Protein AF-0000000079310774 (afdb_homodimer)

Organism: NCBI:txid74926

Sequence (218 aa):
MSVCDSVSLWVTDKRTAVDIRGKAVTVLSEVQTLTGPLKQYFFETKCNPAGGTMGGCRGVDRRHWLSECKAKQSYVRALTADADKLVGWRWIRIDTACVCTLLSRAGRAMSVCDSVSLWVTDKRTAVDIRGKAVTVLSEVQTLTGPLKQYFFETKCNPAGGTMGGCRGVDRRHWLSECKAKQSYVRALTADADKLVGWRWIRIDTACVCTLLSRAGRA

InterPro domains:
  IPR002072 Nerve growth factor-related [PF00243] (1-108)
  IPR002072 Nerve growth factor-related [PR00268] (38-48)
  IPR002072 Nerve growth factor-related [PR00268] (56-82)
  IPR002072 Nerve growth factor-related [PR00268] (89-101)
  IPR002072 Nerve growth factor-related [SM00140] (2-101)
  IPR019846 Nerve growth factor conserved site [PS00248] (56-69)
  IPR020408 Nerve growth factor-like [PTHR11589] (1-108)
  IPR029034 Cystine-knot cytokine [G3DSA:2.10.90.10] (1-109)
  IPR029034 Cystine-knot cytokine [SSF57501] (2-105)

Solvent-accessible surface area (backbone atoms only — not comparable to full-atom values): 11554 Å² total; per-residue (Å²): 80,67,24,34,47,58,45,71,48,78,41,65,78,58,51,66,39,36,30,84,85,69,41,67,30,36,37,44,58,57,41,81,49,93,92,43,77,39,76,42,59,44,56,33,19,35,53,32,82,86,33,90,35,86,84,13,30,56,64,44,32,61,79,48,35,38,41,37,58,41,64,35,68,42,52,43,80,39,54,26,25,40,90,84,63,51,72,45,79,41,43,27,52,44,40,51,31,36,30,45,32,37,73,42,58,32,76,74,112,82,66,24,34,41,57,47,71,48,78,41,66,77,56,50,66,37,37,31,83,86,68,41,68,30,35,37,42,58,56,42,81,48,94,90,43,75,38,76,43,60,44,57,33,19,34,54,32,84,81,51,70,34,85,86,14,30,56,64,44,30,61,79,48,36,37,41,37,58,42,64,35,68,41,53,43,81,41,55,27,25,40,91,83,62,50,73,44,79,40,41,27,52,43,42,51,30,35,30,44,31,38,72,42,58,32,76,75,112

Structure (mmCIF, N/CA/C/O backbone):
data_AF-0000000079310774-model_v1
#
loop_
_entity.id
_entity.type
_entity.pdbx_description
1 polymer Neurotrophin-4
#
loop_
_atom_site.group_PDB
_atom_site.id
_atom_site.type_symbol
_atom_site.label_atom_id
_atom_site.label_alt_id
_atom_site.label_comp_id
_atom_site.label_asym_id
_atom_site.label_entity_id
_atom_site.label_seq_id
_atom_site.pdbx_PDB_ins_code
_atom_site.Cartn_x
_atom_site.Cartn_y
_atom_site.Cartn_z
_atom_site.occupancy
_atom_site.B_iso_or_equiv
_atom_site.auth_seq_id
_atom_site.auth_comp_id
_atom_site.auth_asym_id
_atom_site.auth_atom_id
_atom_site.pdbx_PDB_model_num
ATOM 1 N N . MET A 1 1 ? 8.547 13.414 12.109 1 79.56 1 MET A N 1
ATOM 2 C CA . MET A 1 1 ? 7.457 12.789 12.852 1 79.56 1 MET A CA 1
ATOM 3 C C . MET A 1 1 ? 6.223 12.633 11.969 1 79.56 1 MET A C 1
ATOM 5 O O . MET A 1 1 ? 5.91 13.508 11.164 1 79.56 1 MET A O 1
ATOM 9 N N . SER A 1 2 ? 5.527 11.492 12.133 1 86 2 SER A N 1
ATOM 10 C CA . SER A 1 2 ? 4.352 11.242 11.305 1 86 2 SER A CA 1
ATOM 11 C C . SER A 1 2 ? 3.172 12.094 11.742 1 86 2 SER A C 1
ATOM 13 O O . SER A 1 2 ? 2.943 12.281 12.938 1 86 2 SER A O 1
ATOM 15 N N . VAL A 1 3 ? 2.457 12.641 10.844 1 91.62 3 VAL A N 1
ATOM 16 C CA . VAL A 1 3 ? 1.282 13.461 11.125 1 91.62 3 VAL A CA 1
ATOM 17 C C . VAL A 1 3 ? 0.129 12.57 11.578 1 91.62 3 VAL A C 1
ATOM 19 O O . VAL A 1 3 ? -0.757 13.016 12.312 1 91.62 3 VAL A O 1
ATOM 22 N N . CYS A 1 4 ? 0.178 11.398 11.062 1 92.94 4 CYS A N 1
ATOM 23 C CA . CYS A 1 4 ? -0.761 10.359 11.477 1 92.94 4 CYS A CA 1
ATOM 24 C C . CYS A 1 4 ? -0.023 9.117 11.945 1 92.94 4 CYS A C 1
ATOM 26 O O . CYS A 1 4 ? 0.794 8.555 11.211 1 92.94 4 CYS A O 1
ATOM 28 N N . ASP A 1 5 ? -0.326 8.625 13.172 1 91.44 5 ASP A N 1
ATOM 29 C CA . ASP A 1 5 ? 0.278 7.387 13.641 1 91.44 5 ASP A CA 1
ATOM 30 C C . ASP A 1 5 ? -0.345 6.176 12.953 1 91.44 5 ASP A C 1
ATOM 32 O O . ASP A 1 5 ? -1.559 6.133 12.742 1 91.44 5 ASP A O 1
ATOM 36 N N . SER A 1 6 ? 0.508 5.336 12.602 1 93.38 6 SER A N 1
ATOM 37 C CA . SER A 1 6 ? 0.039 4.145 11.906 1 93.38 6 SER A CA 1
ATOM 38 C C . SER A 1 6 ? 0.629 2.877 12.516 1 93.38 6 SER A C 1
ATOM 40 O O . SER A 1 6 ? 1.6 2.943 13.273 1 93.38 6 SER A O 1
ATOM 42 N N . VAL A 1 7 ? -0.055 1.771 12.305 1 95 7 VAL A N 1
ATOM 43 C CA . VAL A 1 7 ? 0.423 0.444 12.688 1 95 7 VAL A CA 1
ATOM 44 C C . VAL A 1 7 ? 0.433 -0.469 11.461 1 95 7 VAL A C 1
ATOM 46 O O . VAL A 1 7 ? -0.482 -0.422 10.633 1 95 7 VAL A O 1
ATOM 49 N N . SER A 1 8 ? 1.505 -1.139 11.297 1 96.31 8 SER A N 1
ATOM 50 C CA . SER A 1 8 ? 1.647 -2.096 10.203 1 96.31 8 SER A CA 1
ATOM 51 C C . SER A 1 8 ? 1.717 -3.525 10.727 1 96.31 8 SER A C 1
ATOM 53 O O . SER A 1 8 ? 2.309 -3.779 11.781 1 96.31 8 SER A O 1
ATOM 55 N N . LEU A 1 9 ? 1.135 -4.426 10.008 1 96.81 9 LEU A N 1
ATOM 56 C CA . LEU A 1 9 ? 1.132 -5.828 10.414 1 96.81 9 LEU A CA 1
ATOM 57 C C . LEU A 1 9 ? 0.997 -6.746 9.203 1 96.81 9 LEU A C 1
ATOM 59 O O . LEU A 1 9 ? 0.493 -6.328 8.156 1 96.81 9 LEU A O 1
ATOM 63 N N . TRP A 1 10 ? 1.487 -7.996 9.398 1 97.69 10 TRP A N 1
ATOM 64 C CA . TRP A 1 10 ? 1.226 -9.062 8.438 1 97.69 10 TRP A CA 1
ATOM 65 C C . TRP A 1 10 ? -0.142 -9.695 8.68 1 97.69 10 TRP A C 1
ATOM 67 O O . TRP A 1 10 ? -0.435 -10.148 9.789 1 97.69 10 TRP A O 1
ATOM 77 N N . VAL A 1 11 ? -0.947 -9.633 7.652 1 97.44 11 VAL A N 1
ATOM 78 C CA . VAL A 1 11 ? -2.264 -10.25 7.746 1 97.44 11 VAL A CA 1
ATOM 79 C C . VAL A 1 11 ? -2.244 -11.609 7.047 1 97.44 11 VAL A C 1
ATOM 81 O O . VAL A 1 11 ? -2.238 -11.68 5.812 1 97.44 11 VAL A O 1
ATOM 84 N N . THR A 1 12 ? -2.311 -12.688 7.793 1 95.06 12 THR A N 1
ATOM 85 C CA . THR A 1 12 ? -2.119 -14.031 7.258 1 95.06 12 THR A CA 1
ATOM 86 C C . THR A 1 12 ? -3.459 -14.742 7.09 1 95.06 12 THR A C 1
ATOM 88 O O . THR A 1 12 ? -3.531 -15.797 6.457 1 95.06 12 THR A O 1
ATOM 91 N N . ASP A 1 13 ? -4.48 -14.203 7.625 1 94.88 13 ASP A N 1
ATOM 92 C CA . ASP A 1 13 ? -5.773 -14.875 7.625 1 94.88 13 ASP A CA 1
ATOM 93 C C . ASP A 1 13 ? -6.852 -14.008 6.988 1 94.88 13 ASP A C 1
ATOM 95 O O . ASP A 1 13 ? -7.996 -13.992 7.441 1 94.88 13 ASP A O 1
ATOM 99 N N . LYS A 1 14 ? -6.43 -13.227 6.027 1 95.88 14 LYS A N 1
ATOM 100 C CA . LYS A 1 14 ? -7.434 -12.438 5.324 1 95.88 14 LYS A CA 1
ATOM 101 C C . LYS A 1 14 ? -8.375 -13.328 4.516 1 95.88 14 LYS A C 1
ATOM 103 O O . LYS A 1 14 ? -7.941 -14.016 3.588 1 95.88 14 LYS A O 1
ATOM 108 N N . ARG A 1 15 ? -9.656 -13.281 4.758 1 96.56 15 ARG A N 1
ATOM 109 C CA . ARG A 1 15 ? -10.602 -14.219 4.152 1 96.56 15 ARG A CA 1
ATOM 110 C C . ARG A 1 15 ? -11.516 -13.5 3.164 1 96.56 15 ARG A C 1
ATOM 112 O O . ARG A 1 15 ? -12.102 -14.133 2.285 1 96.56 15 ARG A O 1
ATOM 119 N N . THR A 1 16 ? -11.656 -12.25 3.461 1 97.56 16 THR A N 1
ATOM 120 C CA . THR A 1 16 ? -12.523 -11.477 2.584 1 97.56 16 THR A CA 1
ATOM 121 C C . THR A 1 16 ? -11.852 -10.164 2.176 1 97.56 16 THR A C 1
ATOM 123 O O . THR A 1 16 ? -11.008 -9.641 2.908 1 97.56 16 THR A O 1
ATOM 126 N N . ALA A 1 17 ? -12.203 -9.703 0.976 1 98.19 17 ALA A N 1
ATOM 127 C CA . ALA A 1 17 ? -11.719 -8.422 0.453 1 98.19 17 ALA A CA 1
ATOM 128 C C . ALA A 1 17 ? -12.664 -7.879 -0.615 1 98.19 17 ALA A C 1
ATOM 130 O O . ALA A 1 17 ? -13.617 -8.555 -1.017 1 98.19 17 ALA A O 1
ATOM 131 N N . VAL A 1 18 ? -12.477 -6.668 -0.887 1 98.19 18 VAL A N 1
ATOM 132 C CA . VAL A 1 18 ? -13.195 -6.031 -1.984 1 98.19 18 VAL A CA 1
ATOM 133 C C . VAL A 1 18 ? -12.281 -5.91 -3.201 1 98.19 18 VAL A C 1
ATOM 135 O O . VAL A 1 18 ? -11.148 -5.449 -3.088 1 98.19 18 VAL A O 1
ATOM 138 N N . ASP A 1 19 ? -12.789 -6.371 -4.312 1 97.81 19 ASP A N 1
ATOM 139 C CA . ASP A 1 19 ? -11.945 -6.309 -5.504 1 97.81 19 ASP A CA 1
ATOM 140 C C . ASP A 1 19 ? -12.055 -4.941 -6.176 1 97.81 19 ASP A C 1
ATOM 142 O O . ASP A 1 19 ? -12.742 -4.047 -5.676 1 97.81 19 ASP A O 1
ATOM 146 N N . ILE A 1 20 ? -11.312 -4.75 -7.266 1 96.88 20 ILE A N 1
ATOM 147 C CA . ILE A 1 20 ? -11.164 -3.451 -7.914 1 96.88 20 ILE A CA 1
ATOM 148 C C . ILE A 1 20 ? -12.5 -3.014 -8.508 1 96.88 20 ILE A C 1
ATOM 150 O O . ILE A 1 20 ? -12.703 -1.835 -8.812 1 96.88 20 ILE A O 1
ATOM 154 N N . ARG A 1 21 ? -13.445 -3.959 -8.672 1 96 21 ARG A N 1
ATOM 155 C CA . ARG A 1 21 ? -14.766 -3.654 -9.211 1 96 21 ARG A CA 1
ATOM 156 C C . ARG A 1 21 ? -15.758 -3.357 -8.094 1 96 21 ARG A C 1
ATOM 158 O O . ARG A 1 21 ? -16.953 -3.188 -8.352 1 96 21 ARG A O 1
ATOM 165 N N . GLY A 1 22 ? -15.242 -3.439 -6.891 1 96.44 22 GLY A N 1
ATOM 166 C CA . GLY A 1 22 ? -16.094 -3.137 -5.758 1 96.44 22 GLY A CA 1
ATOM 167 C C . GLY A 1 22 ? -16.875 -4.34 -5.254 1 96.44 22 GLY A C 1
ATOM 168 O O . GLY A 1 22 ? -17.828 -4.195 -4.496 1 96.44 22 GLY A O 1
ATOM 169 N N . LYS A 1 23 ? -16.469 -5.496 -5.652 1 97.5 23 LYS A N 1
ATOM 170 C CA . LYS A 1 23 ? -17.172 -6.715 -5.25 1 97.5 23 LYS A CA 1
ATOM 171 C C . LYS A 1 23 ? -16.422 -7.43 -4.125 1 97.5 23 LYS A C 1
ATOM 173 O O . LYS A 1 23 ? -15.195 -7.531 -4.156 1 97.5 23 LYS A O 1
ATOM 178 N N . ALA A 1 24 ? -17.281 -7.914 -3.295 1 97.94 24 ALA A N 1
ATOM 179 C CA . ALA A 1 24 ? -16.688 -8.727 -2.238 1 97.94 24 ALA A CA 1
ATOM 180 C C . ALA A 1 24 ? -16.203 -10.062 -2.783 1 97.94 24 ALA A C 1
ATOM 182 O O . ALA A 1 24 ? -16.906 -10.727 -3.549 1 97.94 24 ALA A O 1
ATOM 183 N N . VAL A 1 25 ? -15.039 -10.5 -2.379 1 98.5 25 VAL A N 1
ATOM 184 C CA . VAL A 1 25 ? -14.469 -11.773 -2.807 1 98.5 25 VAL A CA 1
ATOM 185 C C . VAL A 1 25 ? -13.859 -12.5 -1.604 1 98.5 25 VAL A C 1
ATOM 187 O O . VAL A 1 25 ? -13.562 -11.875 -0.583 1 98.5 25 VAL A O 1
ATOM 190 N N . THR A 1 26 ? -13.781 -13.797 -1.752 1 98.44 26 THR A N 1
ATOM 191 C CA . THR A 1 26 ? -13.102 -14.617 -0.761 1 98.44 26 THR A CA 1
ATOM 192 C C . THR A 1 26 ? -11.641 -14.828 -1.147 1 98.44 26 THR A C 1
ATOM 194 O O . THR A 1 26 ? -11.344 -15.273 -2.258 1 98.44 26 THR A O 1
ATOM 197 N N . VAL A 1 27 ? -10.703 -14.461 -0.196 1 98.12 27 VAL A N 1
ATOM 198 C CA . VAL A 1 27 ? -9.281 -14.633 -0.447 1 98.12 27 VAL A CA 1
ATOM 199 C C . VAL A 1 27 ? -8.859 -16.062 -0.089 1 98.12 27 VAL A C 1
ATOM 201 O O . VAL A 1 27 ? -9.07 -16.5 1.039 1 98.12 27 VAL A O 1
ATOM 204 N N . LEU A 1 28 ? -8.305 -16.719 -1.067 1 96.62 28 LEU A N 1
ATOM 205 C CA . LEU A 1 28 ? -7.816 -18.062 -0.78 1 96.62 28 LEU A CA 1
ATOM 206 C C . LEU A 1 28 ? -6.57 -18 0.099 1 96.62 28 LEU A C 1
ATOM 208 O O . LEU A 1 28 ? -5.73 -17.125 -0.058 1 96.62 28 LEU A O 1
ATOM 212 N N . SER A 1 29 ? -6.465 -18.969 1 1 95.38 29 SER A N 1
ATOM 213 C CA . SER A 1 29 ? -5.367 -18.984 1.959 1 95.38 29 SER A CA 1
ATOM 214 C C . SER A 1 29 ? -4.043 -19.312 1.278 1 95.38 29 SER A C 1
ATOM 216 O O . SER A 1 29 ? -2.979 -18.906 1.741 1 95.38 29 SER A O 1
ATOM 218 N N . GLU A 1 30 ? -4.176 -20.125 0.192 1 94.12 30 GLU A N 1
ATOM 219 C CA . GLU A 1 30 ? -2.961 -20.562 -0.493 1 94.12 30 GLU A CA 1
ATOM 220 C C . GLU A 1 30 ? -3.139 -20.531 -2.008 1 94.12 30 GLU A C 1
ATOM 222 O O . GLU A 1 30 ? -4.266 -20.594 -2.508 1 94.12 30 GLU A O 1
ATOM 227 N N . VAL A 1 31 ? -2.01 -20.375 -2.623 1 89.38 31 VAL A N 1
ATOM 228 C CA . VAL A 1 31 ? -1.907 -20.484 -4.074 1 89.38 31 VAL A CA 1
ATOM 229 C C . VAL A 1 31 ? -1.078 -21.719 -4.441 1 89.38 31 VAL A C 1
ATOM 231 O O . VAL A 1 31 ? 0.009 -21.922 -3.896 1 89.38 31 VAL A O 1
ATOM 234 N N . GLN A 1 32 ? -1.733 -22.516 -5.277 1 87.12 32 GLN A N 1
ATOM 235 C CA . GLN A 1 32 ? -0.939 -23.641 -5.762 1 87.12 32 GLN A CA 1
ATOM 236 C C . GLN A 1 32 ? 0.064 -23.188 -6.82 1 87.12 32 GLN A C 1
ATOM 238 O O . GLN A 1 32 ? -0.323 -22.688 -7.879 1 87.12 32 GLN A O 1
ATOM 243 N N . THR A 1 33 ? 1.296 -23.281 -6.57 1 83.5 33 THR A N 1
ATOM 244 C CA . THR A 1 33 ? 2.338 -22.922 -7.523 1 83.5 33 THR A CA 1
ATOM 245 C C . THR A 1 33 ? 3.01 -24.172 -8.094 1 83.5 33 THR A C 1
ATOM 247 O O . THR A 1 33 ? 2.662 -25.297 -7.73 1 83.5 33 THR A O 1
ATOM 250 N N . LEU A 1 34 ? 3.898 -23.969 -9.023 1 77.44 34 LEU A N 1
ATOM 251 C CA . LEU A 1 34 ? 4.641 -25.078 -9.625 1 77.44 34 LEU A CA 1
ATOM 252 C C . LEU A 1 34 ? 5.512 -25.766 -8.578 1 77.44 34 LEU A C 1
ATOM 254 O O . LEU A 1 34 ? 5.75 -26.969 -8.672 1 77.44 34 LEU A O 1
ATOM 258 N N . THR A 1 35 ? 5.914 -25.016 -7.562 1 80.31 35 THR A N 1
ATOM 259 C CA . THR A 1 35 ? 6.844 -25.547 -6.578 1 80.31 35 THR A CA 1
ATOM 260 C C . THR A 1 35 ? 6.113 -25.906 -5.285 1 80.31 35 THR A C 1
ATOM 262 O O . THR A 1 35 ? 6.75 -26.203 -4.27 1 80.31 35 THR A O 1
ATOM 265 N N . GLY A 1 36 ? 4.785 -25.875 -5.25 1 84.44 36 GLY A N 1
ATOM 266 C CA . GLY A 1 36 ? 4.008 -26.172 -4.059 1 84.44 36 GLY A CA 1
ATOM 267 C C . GLY A 1 36 ? 3.111 -25.031 -3.625 1 84.44 36 GLY A C 1
ATOM 268 O O . GLY A 1 36 ? 3.053 -24 -4.289 1 84.44 36 GLY A O 1
ATOM 269 N N . PRO A 1 37 ? 2.482 -25.297 -2.551 1 89.56 37 PRO A N 1
ATOM 270 C CA . PRO A 1 37 ? 1.554 -24.266 -2.078 1 89.56 37 PRO A CA 1
ATOM 271 C C . PRO A 1 37 ? 2.27 -23.047 -1.507 1 89.56 37 PRO A C 1
ATOM 273 O O . PRO A 1 37 ? 3.314 -23.172 -0.866 1 89.56 37 PRO A O 1
ATOM 276 N N . LEU A 1 38 ? 1.753 -21.875 -1.867 1 90.31 38 LEU A N 1
ATOM 277 C CA . LEU A 1 38 ? 2.223 -20.594 -1.353 1 90.31 38 LEU A CA 1
ATOM 278 C C . LEU A 1 38 ? 1.13 -19.906 -0.546 1 90.31 38 LEU A C 1
ATOM 280 O O . LEU A 1 38 ? 0.032 -19.656 -1.055 1 90.31 38 LEU A O 1
ATOM 284 N N . LYS A 1 39 ? 1.448 -19.625 0.72 1 93.88 39 LYS A N 1
ATOM 285 C CA . LYS A 1 39 ? 0.466 -18.922 1.544 1 93.88 39 LYS A CA 1
ATOM 286 C C . LYS A 1 39 ? 0.244 -17.5 1.045 1 93.88 39 LYS A C 1
ATOM 288 O O . LYS A 1 39 ? 1.197 -16.812 0.683 1 93.88 39 LYS A O 1
ATOM 293 N N . GLN A 1 40 ? -1.012 -17.188 1.084 1 96 40 GLN A N 1
ATOM 294 C CA . GLN A 1 40 ? -1.337 -15.812 0.732 1 96 40 GLN A CA 1
ATOM 295 C C . GLN A 1 40 ? -1.505 -14.953 1.98 1 96 40 GLN A C 1
ATOM 297 O O . GLN A 1 40 ? -2.4 -15.195 2.793 1 96 40 GLN A O 1
ATOM 302 N N . TYR A 1 41 ? -0.643 -14.055 2.248 1 95.94 41 TYR A N 1
ATOM 303 C CA . TYR A 1 41 ? -0.791 -13.055 3.299 1 95.94 41 TYR A CA 1
ATOM 304 C C . TYR A 1 41 ? -0.323 -11.688 2.82 1 95.94 41 TYR A C 1
ATOM 306 O O . TYR A 1 41 ? 0.237 -11.562 1.728 1 95.94 41 TYR A O 1
ATOM 314 N N . PHE A 1 42 ? -0.645 -10.703 3.475 1 98.19 42 PHE A N 1
ATOM 315 C CA . PHE A 1 42 ? -0.483 -9.336 2.998 1 98.19 42 PHE A CA 1
ATOM 316 C C . PHE A 1 42 ? 0.104 -8.453 4.09 1 98.19 42 PHE A C 1
ATOM 318 O O . PHE A 1 42 ? -0.063 -8.727 5.281 1 98.19 42 PHE A O 1
ATOM 325 N N . PHE A 1 43 ? 0.821 -7.504 3.695 1 98.31 43 PHE A N 1
ATOM 326 C CA . PHE A 1 43 ? 1.313 -6.469 4.594 1 98.31 43 PHE A CA 1
ATOM 327 C C . PHE A 1 43 ? 0.368 -5.273 4.609 1 98.31 43 PHE A C 1
ATOM 329 O O . PHE A 1 43 ? 0.221 -4.578 3.604 1 98.31 43 PHE A O 1
ATOM 336 N N . GLU A 1 44 ? -0.191 -5 5.766 1 98.06 44 GLU A N 1
ATOM 337 C CA . GLU A 1 44 ? -1.17 -3.918 5.832 1 98.06 44 GLU A CA 1
ATOM 338 C C . GLU A 1 44 ? -0.753 -2.857 6.844 1 98.06 44 GLU A C 1
ATOM 340 O O . GLU A 1 44 ? -0.082 -3.164 7.832 1 98.06 44 GLU A O 1
ATOM 345 N N . THR A 1 45 ? -1.094 -1.673 6.508 1 96.88 45 THR A N 1
ATOM 346 C CA . THR A 1 45 ? -0.879 -0.531 7.391 1 96.88 45 THR A CA 1
ATOM 347 C C . THR A 1 45 ? -2.188 0.215 7.641 1 96.88 45 THR A C 1
ATOM 349 O O . THR A 1 45 ? -2.889 0.579 6.691 1 96.88 45 THR A O 1
ATOM 352 N N . LYS A 1 46 ? -2.553 0.399 8.859 1 94.75 46 LYS A N 1
ATOM 353 C CA . LYS A 1 46 ? -3.752 1.13 9.258 1 94.75 46 LYS A CA 1
ATOM 354 C C . LYS A 1 46 ? -3.408 2.273 10.203 1 94.75 46 LYS A C 1
ATOM 356 O O . LYS A 1 46 ? -2.275 2.373 10.68 1 94.75 46 LYS A O 1
ATOM 361 N N . CYS A 1 47 ? -4.383 3.109 10.391 1 94.25 47 CYS A N 1
ATOM 362 C CA . CYS A 1 47 ? -4.18 4.164 11.383 1 94.25 47 CYS A CA 1
ATOM 363 C C . CYS A 1 47 ? -4.191 3.598 12.797 1 94.25 47 CYS A C 1
ATOM 365 O O . CYS A 1 47 ? -4.98 2.703 13.102 1 94.25 47 CYS A O 1
ATOM 367 N N . ASN A 1 48 ? -3.275 4.078 13.586 1 91.69 48 ASN A N 1
ATOM 368 C CA . ASN A 1 48 ? -3.238 3.693 14.992 1 91.69 48 ASN A CA 1
ATOM 369 C C . ASN A 1 48 ? -4.336 4.387 15.797 1 91.69 48 ASN A C 1
ATOM 371 O O . ASN A 1 48 ? -4.254 5.594 16.047 1 91.69 48 ASN A O 1
ATOM 375 N N . PRO A 1 49 ? -5.32 3.637 16.203 1 77.56 49 PRO A N 1
ATOM 376 C CA . PRO A 1 49 ? -6.391 4.281 16.953 1 77.56 49 PRO A CA 1
ATOM 377 C C . PRO A 1 49 ? -5.898 4.914 18.25 1 77.56 49 PRO A C 1
ATOM 379 O O . PRO A 1 49 ? -6.5 5.871 18.75 1 77.56 49 PRO A O 1
ATOM 382 N N . ALA A 1 50 ? -4.93 4.262 18.812 1 73.69 50 ALA A N 1
ATOM 383 C CA . ALA A 1 50 ? -4.383 4.754 20.078 1 73.69 50 ALA A CA 1
ATOM 384 C C . ALA A 1 50 ? -3.48 5.961 19.844 1 73.69 50 ALA A C 1
ATOM 386 O O . ALA A 1 50 ? -3.041 6.605 20.797 1 73.69 50 ALA A O 1
ATOM 387 N N . GLY A 1 51 ? -3.312 6.191 18.609 1 63.88 51 GLY A N 1
ATOM 388 C CA . GLY A 1 51 ? -2.395 7.277 18.297 1 63.88 51 GLY A CA 1
ATOM 389 C C . GLY A 1 51 ? -3.043 8.648 18.391 1 63.88 51 GLY A C 1
ATOM 390 O O . GLY A 1 51 ? -4.266 8.766 18.297 1 63.88 51 GLY A O 1
ATOM 391 N N . GLY A 1 52 ? -2.605 9.422 19.344 1 60.16 52 GLY A N 1
ATOM 392 C CA . GLY A 1 52 ? -2.889 10.805 19.688 1 60.16 52 GLY A CA 1
ATOM 393 C C . GLY A 1 52 ? -3.521 11.586 18.562 1 60.16 52 GLY A C 1
ATOM 394 O O . GLY A 1 52 ? -3.373 12.805 18.469 1 60.16 52 GLY A O 1
ATOM 395 N N . THR A 1 53 ? -4.133 10.938 17.531 1 64.19 53 THR A N 1
ATOM 396 C CA . THR A 1 53 ? -4.629 11.688 16.375 1 64.19 53 THR A CA 1
ATOM 397 C C . THR A 1 53 ? -6.152 11.773 16.406 1 64.19 53 THR A C 1
ATOM 399 O O . THR A 1 53 ? -6.789 11.992 15.375 1 64.19 53 THR A O 1
ATOM 402 N N . MET A 1 54 ? -6.793 11.508 17.562 1 65.31 54 MET A N 1
ATOM 403 C CA . MET A 1 54 ? -8.242 11.633 17.688 1 65.31 54 MET A CA 1
ATOM 404 C C . MET A 1 54 ? -8.688 13.07 17.453 1 65.31 54 MET A C 1
ATOM 406 O O . MET A 1 54 ? -9.797 13.305 16.969 1 65.31 54 MET A O 1
ATOM 410 N N . GLY A 1 55 ? -7.805 14.031 17.453 1 74.56 55 GLY A N 1
ATOM 411 C CA . GLY A 1 55 ? -8.195 15.414 17.234 1 74.56 55 GLY A CA 1
ATOM 412 C C . GLY A 1 55 ? -7.762 15.961 15.891 1 74.56 55 GLY A C 1
ATOM 413 O O . GLY A 1 55 ? -7.855 17.156 15.641 1 74.56 55 GLY A O 1
ATOM 414 N N . GLY A 1 56 ? -7.426 15.133 15.047 1 87.19 56 GLY A N 1
ATOM 415 C CA . GLY A 1 56 ? -6.949 15.555 13.742 1 87.19 56 GLY A CA 1
ATOM 416 C C . GLY A 1 56 ? -5.492 15.219 13.5 1 87.19 56 GLY A C 1
ATOM 417 O O . GLY A 1 56 ? -4.875 14.5 14.289 1 87.19 56 GLY A O 1
ATOM 418 N N . CYS A 1 57 ? -5.008 15.664 12.398 1 92.12 57 CYS A N 1
ATOM 419 C CA . CYS A 1 57 ? -3.621 15.398 12.031 1 92.12 57 CYS A CA 1
ATOM 420 C C . CYS A 1 57 ? -2.664 16.234 12.875 1 92.12 57 CYS A C 1
ATOM 422 O O . CYS A 1 57 ? -2.895 17.422 13.078 1 92.12 57 CYS A O 1
ATOM 424 N N . ARG A 1 58 ? -1.656 15.648 13.328 1 90.81 58 ARG A N 1
ATOM 425 C CA . ARG A 1 58 ? -0.637 16.375 14.078 1 90.81 58 ARG A CA 1
ATOM 426 C C . ARG A 1 58 ? -0.014 17.469 13.234 1 90.81 58 ARG A C 1
ATOM 428 O O . ARG A 1 58 ? 0.346 17.25 12.07 1 90.81 58 ARG A O 1
ATOM 435 N N 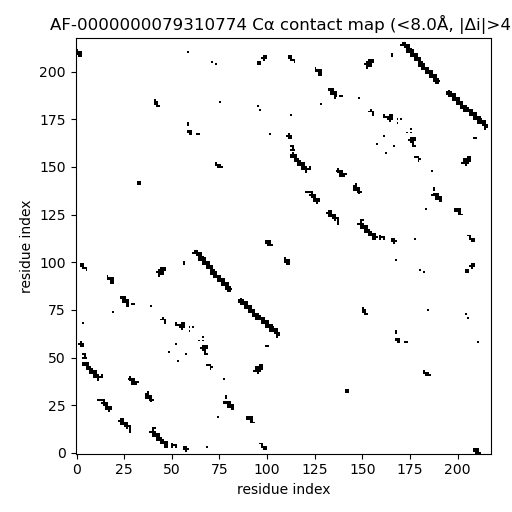. GLY A 1 59 ? 0.06 18.703 13.828 1 89.88 59 GLY A N 1
ATOM 436 C CA . GLY A 1 59 ? 0.761 19.781 13.156 1 89.88 59 GLY A CA 1
ATOM 437 C C . GLY A 1 59 ? -0.144 20.625 12.281 1 89.88 59 GLY A C 1
ATOM 438 O O . GLY A 1 59 ? 0.259 21.688 11.812 1 89.88 59 GLY A O 1
ATOM 439 N N . VAL A 1 60 ? -1.265 20.156 11.969 1 90.75 60 VAL A N 1
ATOM 440 C CA . VAL A 1 60 ? -2.209 20.906 11.164 1 90.75 60 VAL A CA 1
ATOM 441 C C . VAL A 1 60 ? -2.693 22.125 11.945 1 90.75 60 VAL A C 1
ATOM 443 O O . VAL A 1 60 ? -2.924 22.047 13.148 1 90.75 60 VAL A O 1
ATOM 446 N N . ASP A 1 61 ? -2.871 23.203 11.273 1 89.62 61 ASP A N 1
ATOM 447 C CA . ASP A 1 61 ? -3.375 24.438 11.883 1 89.62 61 ASP A CA 1
ATOM 448 C C . ASP A 1 61 ? -4.867 24.312 12.188 1 89.62 61 ASP A C 1
ATOM 450 O O . ASP A 1 61 ? -5.703 24.562 11.312 1 89.62 61 ASP A O 1
ATOM 454 N N . ARG A 1 62 ? -5.152 24.141 13.383 1 86.19 62 ARG A N 1
ATOM 455 C CA . ARG A 1 62 ? -6.523 23.844 13.781 1 86.19 62 ARG A CA 1
ATOM 456 C C . ARG A 1 62 ? -7.379 25.109 13.742 1 86.19 62 ARG A C 1
ATOM 458 O O . ARG A 1 62 ? -8.609 25.031 13.789 1 86.19 62 ARG A O 1
ATOM 465 N N . ARG A 1 63 ? -6.84 26.297 13.703 1 87.44 63 ARG A N 1
ATOM 466 C CA . ARG A 1 63 ? -7.582 27.547 13.57 1 87.44 63 ARG A CA 1
ATOM 467 C C . ARG A 1 63 ? -8.234 27.656 12.195 1 87.44 63 ARG A C 1
ATOM 469 O O . ARG A 1 63 ? -9.266 28.312 12.039 1 87.44 63 ARG A O 1
ATOM 476 N N . HIS A 1 64 ? -7.602 26.875 11.32 1 89.06 64 HIS A N 1
ATOM 477 C CA . HIS A 1 64 ? -8.023 27.078 9.938 1 89.06 64 HIS A CA 1
ATOM 478 C C . HIS A 1 64 ? -8.594 25.797 9.336 1 89.06 64 HIS A C 1
ATOM 480 O O . HIS A 1 64 ? -9.414 25.859 8.406 1 89.06 64 HIS A O 1
ATOM 486 N N . TRP A 1 65 ? -8.148 24.656 9.914 1 89.69 65 TRP A N 1
ATOM 487 C CA . TRP A 1 65 ? -8.531 23.422 9.227 1 89.69 65 TRP A CA 1
ATOM 488 C C . TRP A 1 65 ? -9.07 22.391 10.219 1 89.69 65 TRP A C 1
ATOM 490 O O . TRP A 1 65 ? -8.516 22.219 11.305 1 89.69 65 TRP A O 1
ATOM 500 N N . LEU A 1 66 ? -10.141 21.719 9.766 1 90.5 66 LEU A N 1
ATOM 501 C CA . LEU A 1 66 ? -10.492 20.422 10.328 1 90.5 66 LEU A CA 1
ATOM 502 C C . LEU A 1 66 ? -9.828 19.281 9.555 1 90.5 66 LEU A C 1
ATOM 504 O O . LEU A 1 66 ? -9.891 19.25 8.32 1 90.5 66 LEU A O 1
ATOM 508 N N . SER A 1 67 ? -9.07 18.484 10.312 1 92.19 67 SER A N 1
ATOM 509 C CA . SER A 1 67 ? -8.344 17.406 9.656 1 92.19 67 SER A CA 1
ATOM 510 C C . SER A 1 67 ? -8.672 16.062 10.281 1 92.19 67 SER A C 1
ATOM 512 O O . SER A 1 67 ? -9.25 16 11.367 1 92.19 67 SER A O 1
ATOM 514 N N . GLU A 1 68 ? -8.375 15.039 9.539 1 91.31 68 GLU A N 1
ATOM 515 C CA . GLU A 1 68 ? -8.562 13.68 10.047 1 91.31 68 GLU A CA 1
ATOM 516 C C . GLU A 1 68 ? -7.52 12.727 9.461 1 91.31 68 GLU A C 1
ATOM 518 O O . GLU A 1 68 ? -7.059 12.914 8.336 1 91.31 68 GLU A O 1
ATOM 523 N N . CYS A 1 69 ? -7.109 11.734 10.227 1 93.31 69 CYS A N 1
ATOM 524 C CA . CYS A 1 69 ? -6.293 10.625 9.75 1 93.31 69 CYS A CA 1
ATOM 525 C C . CYS A 1 69 ? -7.168 9.492 9.227 1 93.31 69 CYS A C 1
ATOM 527 O O . CYS A 1 69 ? -8.062 9.016 9.93 1 93.31 69 CYS A O 1
ATOM 529 N N . LYS A 1 70 ? -6.828 9.062 7.992 1 91.25 70 LYS A N 1
ATOM 530 C CA . LYS A 1 70 ? -7.641 8.031 7.348 1 91.25 70 LYS A CA 1
ATOM 531 C C . LYS A 1 70 ? -6.766 6.977 6.684 1 91.25 70 LYS A C 1
ATOM 533 O O . LYS A 1 70 ? -5.727 7.301 6.102 1 91.25 70 LYS A O 1
ATOM 538 N N . ALA A 1 71 ? -7.258 5.746 6.797 1 93.06 71 ALA A N 1
ATOM 539 C CA . ALA A 1 71 ? -6.559 4.66 6.113 1 93.06 71 ALA A CA 1
ATOM 540 C C . ALA A 1 71 ? -6.684 4.801 4.598 1 93.06 71 ALA A C 1
ATOM 542 O O . ALA A 1 71 ? 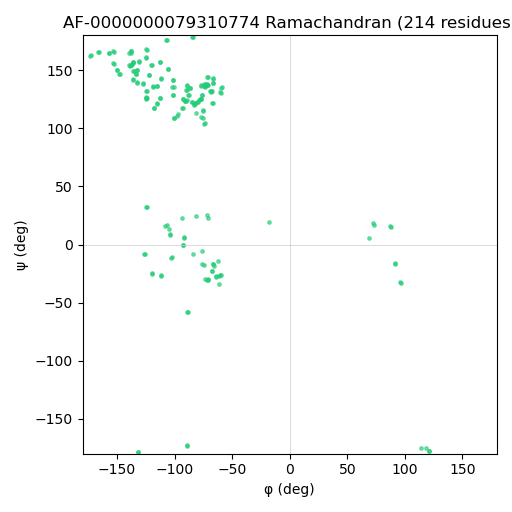-7.758 5.121 4.082 1 93.06 71 ALA A O 1
ATOM 543 N N . LYS A 1 72 ? -5.57 4.691 3.982 1 94.5 72 LYS A N 1
ATOM 544 C CA . LYS A 1 72 ? -5.543 4.652 2.523 1 94.5 72 LYS A CA 1
ATOM 545 C C . LYS A 1 72 ? -5.402 3.223 2.014 1 94.5 72 LYS A C 1
ATOM 547 O O . LYS A 1 72 ? -4.59 2.451 2.531 1 94.5 72 LYS A O 1
ATOM 552 N N . GLN A 1 73 ? -6.219 2.926 0.994 1 96.31 73 GLN A N 1
ATOM 553 C CA . GLN A 1 73 ? -6.18 1.58 0.429 1 96.31 73 GLN A CA 1
ATOM 554 C C . GLN A 1 73 ? -5.469 1.571 -0.921 1 96.31 73 GLN A C 1
ATOM 556 O O . GLN A 1 73 ? -5.391 2.602 -1.595 1 96.31 73 GLN A O 1
ATOM 561 N N . SER A 1 74 ? -4.887 0.542 -1.238 1 97.62 74 SER A N 1
ATOM 562 C CA . SER A 1 74 ? -4.273 0.241 -2.527 1 97.62 74 SER A CA 1
ATOM 563 C C . SER A 1 74 ? -4.691 -1.137 -3.029 1 97.62 74 SER A C 1
ATOM 565 O O . SER A 1 74 ? -5.562 -1.779 -2.443 1 97.62 74 SER A O 1
ATOM 567 N N . TYR A 1 75 ? -4.156 -1.496 -4.184 1 98.06 75 TYR A N 1
ATOM 568 C CA . TYR A 1 75 ? -4.562 -2.744 -4.816 1 98.06 75 TYR A CA 1
ATOM 569 C C . TYR A 1 75 ? -3.396 -3.725 -4.891 1 98.06 75 TYR A C 1
ATOM 571 O O . TYR A 1 75 ? -2.266 -3.332 -5.191 1 98.06 75 TYR A O 1
ATOM 579 N N . VAL A 1 76 ? -3.707 -4.965 -4.559 1 97.56 76 VAL A N 1
ATOM 580 C CA . VAL A 1 76 ? -2.732 -6.043 -4.691 1 97.56 76 VAL A CA 1
ATOM 581 C C . VAL A 1 76 ? -3.383 -7.242 -5.375 1 97.56 76 VAL A C 1
ATOM 583 O O . VAL A 1 76 ? -4.59 -7.461 -5.242 1 97.56 76 VAL A O 1
ATOM 586 N N . ARG A 1 77 ? -2.541 -7.922 -6.129 1 95.31 77 ARG A N 1
ATOM 587 C CA . ARG A 1 77 ? -3.055 -9.109 -6.805 1 95.31 77 ARG A CA 1
ATOM 588 C C . ARG A 1 77 ? -3.182 -10.281 -5.832 1 95.31 77 ARG A C 1
ATOM 590 O O . ARG A 1 77 ? -2.283 -10.523 -5.023 1 95.31 77 ARG A O 1
ATOM 597 N N . ALA A 1 78 ? -4.301 -11.016 -5.922 1 96.38 78 ALA A N 1
ATOM 598 C CA . ALA A 1 78 ? -4.543 -12.164 -5.055 1 96.38 78 ALA A CA 1
ATOM 599 C C . ALA A 1 78 ? -5.406 -13.211 -5.758 1 96.38 78 ALA A C 1
ATOM 601 O O . ALA A 1 78 ? -6.188 -12.883 -6.648 1 96.38 78 ALA A O 1
ATOM 602 N N . LEU A 1 79 ? -5.184 -14.422 -5.375 1 95.25 79 LEU A N 1
ATOM 603 C CA . LEU A 1 79 ? -6.086 -15.492 -5.797 1 95.25 79 LEU A CA 1
ATOM 604 C C . LEU A 1 79 ? -7.344 -15.508 -4.934 1 95.25 79 LEU A C 1
ATOM 606 O O . LEU A 1 79 ? -7.262 -15.609 -3.707 1 95.25 79 LEU A O 1
ATOM 610 N N . THR A 1 80 ? -8.492 -15.391 -5.562 1 97.19 80 THR A N 1
ATOM 611 C CA . THR A 1 80 ? -9.75 -15.234 -4.84 1 97.19 80 THR A CA 1
ATOM 612 C C . THR A 1 80 ?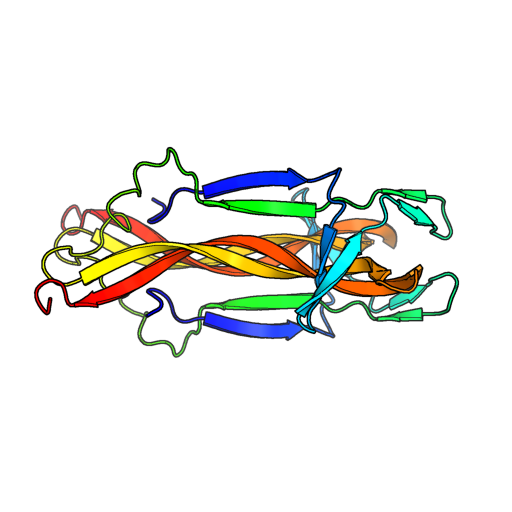 -10.844 -16.078 -5.477 1 97.19 80 THR A C 1
ATOM 614 O O . THR A 1 80 ? -10.672 -16.609 -6.578 1 97.19 80 THR A O 1
ATOM 617 N N . ALA A 1 81 ? -11.914 -16.203 -4.734 1 97.81 81 ALA A N 1
ATOM 618 C CA . ALA A 1 81 ? -13.164 -16.766 -5.234 1 97.81 81 ALA A CA 1
ATOM 619 C C . ALA A 1 81 ? -14.297 -15.75 -5.148 1 97.81 81 ALA A C 1
ATOM 621 O O . ALA A 1 81 ? -14.422 -15.031 -4.152 1 97.81 81 ALA A O 1
ATOM 622 N N . ASP A 1 82 ? -15.047 -15.711 -6.223 1 96.69 82 ASP A N 1
ATOM 623 C CA . ASP A 1 82 ? -16.156 -14.766 -6.203 1 96.69 82 ASP A CA 1
ATOM 624 C C . ASP A 1 82 ? -17.422 -15.414 -5.625 1 96.69 82 ASP A C 1
ATOM 626 O O . ASP A 1 82 ? -17.359 -16.5 -5.055 1 96.69 82 ASP A O 1
ATOM 630 N N . ALA A 1 83 ? -18.484 -14.656 -5.738 1 94.62 83 ALA A N 1
ATOM 631 C CA . ALA A 1 83 ? -19.734 -15.109 -5.156 1 94.62 83 ALA A CA 1
ATOM 632 C C . ALA A 1 83 ? -20.188 -16.438 -5.777 1 94.62 83 ALA A C 1
ATOM 634 O O . ALA A 1 83 ? -20.859 -17.234 -5.129 1 94.62 83 ALA A O 1
ATOM 635 N N . ASP A 1 84 ? -19.781 -16.703 -7 1 96.06 84 ASP A N 1
ATOM 636 C CA . ASP A 1 84 ? -20.141 -17.938 -7.703 1 96.06 84 ASP A CA 1
ATOM 637 C C . ASP A 1 84 ? -19.078 -19.016 -7.477 1 96.06 84 ASP A C 1
ATOM 639 O O . ASP A 1 84 ? -19.062 -20.031 -8.18 1 96.06 84 ASP A O 1
ATOM 643 N N . LYS A 1 85 ? -18.172 -18.766 -6.684 1 94.88 85 LYS A N 1
ATOM 644 C CA . LYS A 1 85 ? -17.109 -19.703 -6.301 1 94.88 85 LYS A CA 1
ATOM 645 C C . LYS A 1 85 ? -16.109 -19.875 -7.438 1 94.88 85 LYS A C 1
ATOM 647 O O . LYS A 1 85 ? -15.422 -20.906 -7.504 1 94.88 85 LYS A O 1
ATOM 652 N N . LEU A 1 86 ? -16.156 -18.969 -8.344 1 95.12 86 LEU A N 1
ATOM 653 C CA . LEU A 1 86 ? -15.133 -19 -9.391 1 95.12 86 LEU A CA 1
ATOM 654 C C . LEU A 1 86 ? -13.812 -18.438 -8.883 1 95.12 86 LEU A C 1
ATOM 656 O O . LEU A 1 86 ? -13.766 -17.297 -8.398 1 95.12 86 LEU A O 1
ATOM 660 N N . VAL A 1 87 ? -12.867 -19.328 -9.078 1 94.62 87 VAL A N 1
ATOM 661 C CA . VAL A 1 87 ? -11.539 -18.969 -8.602 1 94.62 87 VAL A CA 1
ATOM 662 C C . VAL A 1 87 ? -10.773 -18.234 -9.695 1 94.62 87 VAL A C 1
ATOM 664 O O . VAL A 1 87 ? -10.812 -18.641 -10.859 1 94.62 87 VAL A O 1
ATOM 667 N N . GLY A 1 88 ? -10.086 -17.141 -9.312 1 92.81 88 GLY A N 1
ATOM 668 C CA . GLY A 1 88 ? -9.266 -16.375 -10.234 1 92.81 88 GLY A CA 1
ATOM 669 C C . GLY A 1 88 ? -8.445 -15.289 -9.562 1 92.81 88 GLY A C 1
ATOM 670 O O . GLY A 1 88 ? -8.68 -14.961 -8.391 1 92.81 88 GLY A O 1
ATOM 671 N N . TRP A 1 89 ? -7.484 -14.852 -10.289 1 93.69 89 TRP A N 1
ATOM 672 C CA . TRP A 1 89 ? -6.656 -13.75 -9.797 1 93.69 89 TRP A CA 1
ATOM 673 C C . TRP A 1 89 ? -7.391 -12.422 -9.93 1 93.69 89 TRP A C 1
ATOM 675 O O . TRP A 1 89 ? -7.918 -12.102 -11 1 93.69 89 TRP A O 1
ATOM 685 N N . ARG A 1 90 ? -7.418 -11.719 -8.82 1 95.94 90 ARG A N 1
ATOM 686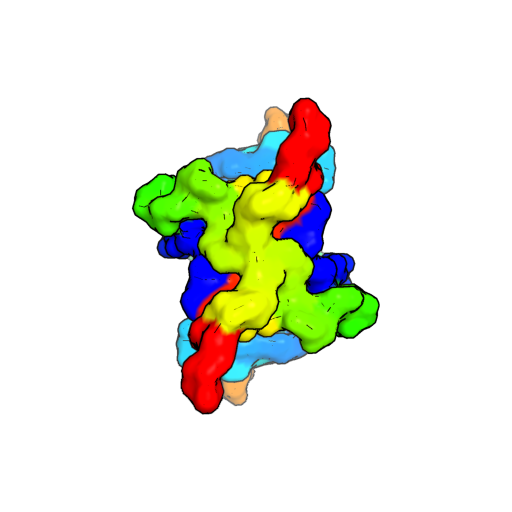 C CA . ARG A 1 90 ? -8.078 -10.414 -8.805 1 95.94 90 ARG A CA 1
ATOM 687 C C . ARG A 1 90 ? -7.262 -9.398 -8.016 1 95.94 90 ARG A C 1
ATOM 689 O O . ARG A 1 90 ? -6.41 -9.773 -7.207 1 95.94 90 ARG A O 1
ATOM 696 N N . TRP A 1 91 ? -7.488 -8.133 -8.398 1 97.31 91 TRP A N 1
ATOM 697 C CA . TRP A 1 91 ? -6.945 -7.051 -7.594 1 97.31 91 TRP A CA 1
ATOM 698 C C . TRP A 1 91 ? -7.859 -6.742 -6.41 1 97.31 91 TRP A C 1
ATOM 700 O O . TRP A 1 91 ? -9.023 -6.395 -6.594 1 97.31 91 TRP A O 1
ATOM 710 N N . ILE A 1 92 ? -7.289 -6.879 -5.246 1 98.31 92 ILE A N 1
ATOM 711 C CA . ILE A 1 92 ? -8.086 -6.633 -4.051 1 98.31 92 ILE A CA 1
ATOM 712 C C . ILE A 1 92 ? -7.562 -5.391 -3.332 1 98.31 92 ILE A C 1
ATOM 714 O O . ILE A 1 92 ? -6.383 -5.047 -3.449 1 98.31 92 ILE A O 1
ATOM 718 N N . ARG A 1 93 ? -8.43 -4.801 -2.562 1 98.06 93 ARG A N 1
ATOM 719 C CA . ARG A 1 93 ? -8.07 -3.635 -1.761 1 98.06 93 ARG A CA 1
ATOM 720 C C . ARG A 1 93 ? -7.48 -4.055 -0.419 1 98.06 93 ARG A C 1
ATOM 722 O O . ARG A 1 93 ? -8 -4.953 0.241 1 98.06 93 ARG A O 1
ATOM 729 N N . ILE A 1 94 ? -6.414 -3.418 -0.083 1 97.94 94 ILE A N 1
ATOM 730 C CA . ILE A 1 94 ? -5.855 -3.592 1.254 1 97.94 94 ILE A CA 1
ATOM 731 C C . ILE A 1 94 ? -5.445 -2.236 1.823 1 97.94 94 ILE A C 1
ATOM 733 O O . ILE A 1 94 ? -5.223 -1.283 1.073 1 97.94 94 ILE A O 1
ATOM 737 N N . ASP A 1 95 ? -5.371 -2.15 3.146 1 96.88 95 ASP A N 1
ATOM 738 C CA . ASP A 1 95 ? -4.918 -0.927 3.799 1 96.88 95 ASP A CA 1
ATOM 739 C C . ASP A 1 95 ? -3.4 -0.785 3.709 1 96.88 95 ASP A C 1
ATOM 741 O O . ASP A 1 95 ? -2.66 -1.652 4.18 1 96.88 95 ASP A O 1
ATOM 745 N N . THR A 1 96 ? -2.93 0.361 3.18 1 97.44 96 THR A N 1
ATOM 746 C CA . THR A 1 96 ? -1.495 0.426 2.922 1 97.44 96 THR A CA 1
ATOM 747 C C . THR A 1 96 ? -0.88 1.655 3.584 1 97.44 96 THR A C 1
ATOM 749 O O . THR A 1 96 ? 0.342 1.81 3.605 1 97.44 96 THR A O 1
ATOM 752 N N . ALA A 1 97 ? -1.707 2.529 4.117 1 96 97 ALA A N 1
ATOM 753 C CA . ALA A 1 97 ? -1.174 3.723 4.77 1 96 97 ALA A CA 1
ATOM 754 C C . ALA A 1 97 ? -2.242 4.41 5.613 1 96 97 ALA A C 1
ATOM 756 O O . ALA A 1 97 ? -3.424 4.066 5.531 1 96 97 ALA A O 1
ATOM 757 N N . CYS A 1 98 ? -1.78 5.262 6.422 1 94.44 98 CYS A N 1
ATOM 758 C CA . CYS A 1 98 ? -2.613 6.219 7.137 1 94.44 98 CYS A CA 1
ATOM 759 C C . CYS A 1 98 ? -2.252 7.648 6.754 1 94.44 98 CYS A C 1
ATOM 761 O O . CYS A 1 98 ? -1.131 8.102 7 1 94.44 98 CYS A O 1
ATOM 763 N N . VAL A 1 99 ? -3.227 8.344 6.168 1 93.38 99 VAL A N 1
ATOM 764 C CA . VAL A 1 99 ? -2.893 9.648 5.605 1 93.38 99 VAL A CA 1
ATOM 765 C C . VAL A 1 99 ? -3.734 10.734 6.277 1 93.38 99 VAL A C 1
ATOM 767 O O . VAL A 1 99 ? -4.824 10.453 6.789 1 93.38 99 VAL A O 1
ATOM 770 N N . CYS A 1 100 ? -3.188 11.922 6.254 1 93.31 100 CYS A N 1
ATOM 771 C CA . CYS A 1 100 ? -3.895 13.086 6.77 1 93.31 100 CYS A CA 1
ATOM 772 C C . CYS A 1 100 ? -4.727 13.75 5.68 1 93.31 100 CYS A C 1
ATOM 774 O O . CYS A 1 100 ? -4.234 13.984 4.574 1 93.31 100 CYS A O 1
ATOM 776 N N . THR A 1 101 ? -5.949 14.062 5.961 1 92.56 101 THR A N 1
ATOM 777 C CA . THR A 1 101 ? -6.852 14.742 5.043 1 92.56 101 THR A CA 1
ATOM 778 C C . THR A 1 101 ? -7.465 15.977 5.707 1 92.56 101 THR A C 1
ATOM 780 O O . THR A 1 101 ? -7.73 15.969 6.91 1 92.56 101 THR A O 1
ATOM 783 N N . LEU A 1 102 ? -7.523 17.016 4.941 1 92 102 LEU A N 1
ATOM 784 C CA . LEU A 1 102 ? -8.211 18.219 5.41 1 92 102 LEU A CA 1
ATOM 785 C C . LEU A 1 102 ? -9.688 18.172 5.047 1 92 102 LEU A C 1
ATOM 787 O O . LEU A 1 102 ? -10.047 17.938 3.891 1 92 102 LEU A O 1
ATOM 791 N N . LEU A 1 103 ? -10.562 18.297 5.957 1 88.19 103 LEU A N 1
ATOM 792 C CA . LEU A 1 103 ? -12 18.188 5.738 1 88.19 103 LEU A CA 1
ATOM 793 C C . LEU A 1 103 ? -12.594 19.547 5.387 1 88.19 103 LEU A C 1
ATOM 795 O O . LEU A 1 103 ? -13.297 19.688 4.383 1 88.19 103 LEU A O 1
ATOM 799 N N . SER A 1 104 ? -12.445 20.469 6.195 1 81.12 104 SER A N 1
ATOM 800 C CA . SER A 1 104 ? -12.992 21.812 5.977 1 81.12 104 SER A CA 1
ATOM 801 C C . SER A 1 104 ? -12.18 22.875 6.699 1 81.12 104 SER A C 1
ATOM 803 O O . SER A 1 104 ? -11.266 22.547 7.461 1 81.12 104 SER A O 1
ATOM 805 N N . ARG A 1 105 ? -12.57 24.078 6.211 1 78.19 105 ARG A N 1
ATOM 806 C CA . ARG A 1 105 ? -11.977 25.172 6.965 1 78.19 105 ARG A CA 1
ATOM 807 C C . ARG A 1 105 ? -12.562 25.25 8.375 1 78.19 105 ARG A C 1
ATOM 809 O O . ARG A 1 105 ? -13.758 25.016 8.57 1 78.19 105 ARG A O 1
ATOM 816 N N . ALA A 1 106 ? -11.586 25.359 9.219 1 69.06 106 ALA A N 1
ATOM 817 C CA . ALA A 1 106 ? -12.039 25.547 10.594 1 69.06 106 ALA A CA 1
ATOM 818 C C . ALA A 1 106 ? -12.906 26.797 10.727 1 69.06 106 ALA A C 1
ATOM 820 O O . ALA A 1 106 ? -12.633 27.812 10.078 1 69.06 106 ALA A O 1
ATOM 821 N N . GLY A 1 107 ? -14.023 26.766 11.414 1 63.56 107 GLY A N 1
ATOM 822 C CA . GLY A 1 107 ? -14.906 27.891 11.68 1 63.56 107 GLY A CA 1
ATOM 823 C C . GLY A 1 107 ? -16.047 27.984 10.695 1 63.56 107 GLY A C 1
ATOM 824 O O . GLY A 1 107 ? -16.969 28.797 10.883 1 63.56 107 GLY A O 1
ATOM 825 N N . ARG A 1 108 ? -15.781 27.578 9.477 1 54.38 108 ARG A N 1
ATOM 826 C CA . ARG A 1 108 ? -16.969 27.672 8.625 1 54.38 108 ARG A CA 1
ATOM 827 C C . ARG A 1 108 ? -17.984 26.609 9 1 54.38 108 ARG A C 1
ATOM 829 O O . ARG A 1 108 ? -19.016 26.469 8.336 1 54.38 108 ARG A O 1
ATOM 836 N N . ALA A 1 109 ? -17.922 26.188 10.172 1 42.47 109 ALA A N 1
ATOM 837 C CA . ALA A 1 109 ? -19.203 25.578 10.523 1 42.47 109 ALA A CA 1
ATOM 838 C C . ALA A 1 109 ? -20.281 26.641 10.758 1 42.47 109 ALA A C 1
ATOM 840 O O . ALA A 1 109 ? -19.969 27.75 11.219 1 42.47 109 ALA A O 1
ATOM 841 N N . MET B 1 1 ? -9.75 17.312 1.565 1 79.56 1 MET B N 1
ATOM 842 C CA . MET B 1 1 ? -8.633 17.578 0.661 1 79.56 1 MET B CA 1
ATOM 843 C C . MET B 1 1 ? -7.359 16.906 1.163 1 79.56 1 MET B C 1
ATOM 845 O O . MET B 1 1 ? -7.094 16.891 2.365 1 79.56 1 MET B O 1
ATOM 849 N N . SER B 1 2 ? -6.586 16.359 0.224 1 85.94 2 SER B N 1
ATOM 850 C CA . SER B 1 2 ? -5.359 15.664 0.617 1 85.94 2 SER B CA 1
ATOM 851 C C . SER B 1 2 ? -4.277 16.656 1.035 1 85.94 2 SER B C 1
ATOM 853 O O . SER B 1 2 ? -4.117 17.703 0.41 1 85.94 2 SER B O 1
ATOM 855 N N . VAL B 1 3 ? -3.584 16.406 2.059 1 91.75 3 VAL B N 1
ATOM 856 C CA . VAL B 1 3 ? -2.504 17.25 2.553 1 91.75 3 VAL B CA 1
ATOM 857 C C . VAL B 1 3 ? -1.293 17.141 1.628 1 91.75 3 VAL B C 1
ATOM 859 O O . VAL B 1 3 ? -0.486 18.062 1.533 1 91.75 3 VAL B O 1
ATOM 862 N N . CYS B 1 4 ? -1.213 15.977 1.069 1 93 4 CYS B N 1
ATOM 863 C CA . CYS B 1 4 ? -0.2 15.719 0.053 1 93 4 CYS B CA 1
ATOM 864 C C . CYS B 1 4 ? -0.838 15.219 -1.238 1 93 4 CYS B C 1
ATOM 866 O O . CYS B 1 4 ? -1.574 14.234 -1.231 1 93 4 CYS B O 1
ATOM 868 N N . ASP B 1 5 ? -0.544 15.891 -2.383 1 91.5 5 ASP B N 1
ATOM 869 C CA . ASP B 1 5 ? -1.05 15.406 -3.664 1 91.5 5 ASP B CA 1
ATOM 870 C C . ASP B 1 5 ? -0.292 14.164 -4.121 1 91.5 5 ASP B C 1
ATOM 872 O O . ASP B 1 5 ? 0.928 14.078 -3.963 1 91.5 5 ASP B O 1
ATOM 876 N N . SER B 1 6 ? -1.055 13.289 -4.578 1 93.5 6 SER B N 1
ATOM 877 C CA . SER B 1 6 ? -0.451 12.039 -5.027 1 93.5 6 SER B CA 1
ATOM 878 C C . SER B 1 6 ? -0.954 11.656 -6.414 1 93.5 6 SER B C 1
ATOM 880 O O . SER B 1 6 ? -1.956 12.188 -6.891 1 93.5 6 SER B O 1
ATOM 882 N N . VAL B 1 7 ? -0.176 10.836 -7.109 1 95 7 VAL B N 1
ATOM 883 C CA . VAL B 1 7 ? -0.55 10.242 -8.391 1 95 7 VAL B CA 1
ATOM 884 C C . VAL B 1 7 ? -0.435 8.719 -8.305 1 95 7 VAL B C 1
ATOM 886 O O . VAL B 1 7 ? 0.501 8.195 -7.695 1 95 7 VAL B O 1
ATOM 889 N N . SER B 1 8 ? -1.449 8.078 -8.758 1 96.38 8 SER B N 1
ATOM 890 C CA . SER B 1 8 ? -1.464 6.617 -8.797 1 96.38 8 SER B CA 1
ATOM 891 C C . SER B 1 8 ? -1.423 6.102 -10.227 1 96.38 8 SER B C 1
ATOM 893 O O . SER B 1 8 ? -2.027 6.695 -11.125 1 96.38 8 SER B O 1
ATOM 895 N N . LEU B 1 9 ? -0.723 5.027 -10.438 1 96.88 9 LEU B N 1
ATOM 896 C CA . LEU B 1 9 ? -0.607 4.445 -11.773 1 96.88 9 LEU B CA 1
ATOM 897 C C . LEU B 1 9 ? -0.349 2.945 -11.695 1 96.88 9 LEU B C 1
ATOM 899 O O . LEU B 1 9 ? 0.153 2.451 -10.68 1 96.88 9 LEU B O 1
ATOM 903 N N . TRP B 1 10 ? -0.74 2.264 -12.797 1 97.69 10 TRP B N 1
ATOM 904 C CA . TRP B 1 10 ? -0.352 0.87 -12.992 1 97.69 10 TRP B CA 1
ATOM 905 C C . TRP B 1 10 ? 1.054 0.77 -13.57 1 97.69 10 TRP B C 1
ATOM 907 O O . TRP B 1 10 ? 1.343 1.354 -14.617 1 97.69 10 TRP B O 1
ATOM 917 N N . VAL B 1 11 ? 1.89 0.09 -12.82 1 97.5 11 VAL B N 1
ATOM 918 C CA . VAL B 1 11 ? 3.25 -0.125 -13.305 1 97.5 11 VAL B CA 1
ATOM 919 C C . VAL B 1 11 ? 3.373 -1.527 -13.891 1 97.5 11 VAL B C 1
ATOM 921 O O . VAL B 1 11 ? 3.422 -2.516 -13.156 1 97.5 11 VAL B O 1
ATOM 924 N N . THR B 1 12 ? 3.502 -1.638 -15.203 1 95.25 12 THR B N 1
ATOM 925 C CA . THR B 1 12 ? 3.447 -2.92 -15.898 1 95.25 12 THR B CA 1
ATOM 926 C C . THR B 1 12 ? 4.848 -3.387 -16.281 1 95.25 12 THR B C 1
ATOM 928 O O . THR B 1 12 ? 5.035 -4.535 -16.688 1 95.25 12 THR B O 1
ATOM 931 N N . ASP B 1 13 ? 5.805 -2.541 -16.156 1 94.88 13 ASP B N 1
ATOM 932 C CA . ASP B 1 13 ? 7.148 -2.859 -16.625 1 94.88 13 ASP B CA 1
ATOM 933 C C . ASP B 1 13 ? 8.172 -2.701 -15.5 1 94.88 13 ASP B C 1
ATOM 935 O O . ASP B 1 13 ? 9.297 -2.252 -15.734 1 94.88 13 ASP B O 1
ATOM 939 N N . LYS B 1 14 ? 7.723 -2.98 -14.305 1 95.94 14 LYS B N 1
ATOM 940 C CA . LYS B 1 14 ? 8.68 -2.926 -13.211 1 95.94 14 LYS B CA 1
ATOM 941 C C . LYS B 1 14 ? 9.727 -4.027 -13.336 1 95.94 14 LYS B C 1
ATOM 943 O O . LYS B 1 14 ? 9.398 -5.215 -13.273 1 95.94 14 LYS B O 1
ATOM 948 N N . ARG B 1 15 ? 11 -3.695 -13.406 1 96.56 15 ARG B N 1
ATOM 949 C CA . ARG B 1 15 ? 12.047 -4.668 -13.695 1 96.56 15 ARG B CA 1
ATOM 950 C C . ARG B 1 15 ? 12.93 -4.898 -12.477 1 96.56 15 ARG B C 1
ATOM 952 O O . ARG B 1 15 ? 13.602 -5.93 -12.375 1 96.56 15 ARG B O 1
ATOM 959 N N . THR B 1 16 ? 12.945 -3.859 -11.703 1 97.62 16 THR B N 1
ATOM 960 C CA . THR B 1 16 ? 13.773 -3.975 -10.516 1 97.62 16 THR B CA 1
ATOM 961 C C . THR B 1 16 ? 13.008 -3.512 -9.273 1 97.62 16 THR B C 1
ATOM 963 O O . THR B 1 16 ? 12.102 -2.686 -9.375 1 97.62 16 THR B O 1
ATOM 966 N N . ALA B 1 17 ? 13.359 -4.105 -8.133 1 98.19 17 ALA B N 1
ATOM 967 C CA . ALA B 1 17 ? 12.797 -3.732 -6.84 1 98.19 17 ALA B CA 1
ATOM 968 C C . ALA B 1 17 ? 13.734 -4.125 -5.699 1 98.19 17 ALA B C 1
ATOM 970 O O . ALA B 1 17 ? 14.742 -4.793 -5.918 1 98.19 17 ALA B O 1
ATOM 971 N N . VAL B 1 18 ? 13.461 -3.564 -4.609 1 98.19 18 VAL B N 1
ATOM 972 C CA . VAL B 1 18 ? 14.172 -3.939 -3.389 1 98.19 18 VAL B CA 1
ATOM 973 C C . VAL B 1 18 ? 13.297 -4.871 -2.551 1 98.19 18 VAL B C 1
ATOM 975 O O . VAL B 1 18 ? 12.117 -4.582 -2.314 1 98.19 18 VAL B O 1
ATOM 978 N N . ASP B 1 19 ? 13.875 -5.973 -2.176 1 97.81 19 ASP B N 1
ATOM 979 C CA . ASP B 1 19 ? 13.078 -6.914 -1.397 1 97.81 19 ASP B CA 1
ATOM 980 C C . ASP B 1 19 ? 13.086 -6.551 0.085 1 97.81 19 ASP B C 1
ATOM 982 O O . ASP B 1 19 ? 13.68 -5.543 0.477 1 97.81 19 ASP B O 1
ATOM 986 N N . ILE B 1 20 ? 12.367 -7.328 0.907 1 96.94 20 ILE B N 1
ATOM 987 C CA . ILE B 1 20 ? 12.141 -7.008 2.312 1 96.94 20 ILE B CA 1
ATOM 988 C C . ILE B 1 20 ? 13.453 -7.078 3.08 1 96.94 20 ILE B C 1
ATOM 990 O O . ILE B 1 20 ? 13.562 -6.543 4.188 1 96.94 20 ILE B O 1
ATOM 994 N N . ARG B 1 21 ? 14.484 -7.727 2.51 1 95.94 21 ARG B N 1
ATOM 995 C CA . ARG B 1 21 ? 15.789 -7.84 3.143 1 95.94 21 ARG B CA 1
ATOM 996 C C . ARG B 1 21 ? 16.719 -6.711 2.695 1 95.94 21 ARG B C 1
ATOM 998 O O . ARG B 1 21 ? 17.891 -6.691 3.043 1 95.94 21 ARG B O 1
ATOM 1005 N N . GLY B 1 22 ? 16.156 -5.887 1.837 1 96.44 22 GLY B N 1
ATOM 1006 C CA . GLY B 1 22 ? 16.953 -4.754 1.38 1 96.44 22 GLY B CA 1
ATOM 1007 C C . GLY B 1 22 ? 17.797 -5.074 0.168 1 96.44 22 GLY B C 1
ATOM 1008 O O . GLY B 1 22 ? 18.719 -4.324 -0.166 1 96.44 22 GLY B O 1
ATOM 1009 N N . LYS B 1 23 ? 17.516 -6.141 -0.477 1 97.44 23 LYS B N 1
ATOM 1010 C CA . LYS B 1 23 ? 18.297 -6.551 -1.641 1 97.44 23 LYS B CA 1
ATOM 1011 C C . LYS B 1 23 ? 17.578 -6.207 -2.939 1 97.44 23 LYS B C 1
ATOM 1013 O O . LYS B 1 23 ? 16.359 -6.398 -3.049 1 97.44 23 LYS B O 1
ATOM 1018 N N . ALA B 1 24 ? 18.438 -5.801 -3.807 1 97.94 24 ALA B N 1
ATOM 1019 C CA . ALA B 1 24 ? 17.859 -5.555 -5.133 1 97.94 24 ALA B CA 1
ATOM 1020 C C . ALA B 1 24 ? 17.516 -6.867 -5.832 1 97.94 24 ALA B C 1
ATOM 1022 O O . ALA B 1 24 ? 18.312 -7.812 -5.816 1 97.94 24 ALA B O 1
ATOM 1023 N N . VAL B 1 25 ? 16.391 -6.93 -6.473 1 98.5 25 VAL B N 1
ATOM 1024 C CA . VAL B 1 25 ? 15.945 -8.117 -7.199 1 98.5 25 VAL B CA 1
ATOM 1025 C C . VAL B 1 25 ? 15.359 -7.703 -8.547 1 98.5 25 VAL B C 1
ATOM 1027 O O . VAL B 1 25 ? 14.977 -6.547 -8.742 1 98.5 25 VAL B O 1
ATOM 1030 N N . THR B 1 26 ? 15.406 -8.656 -9.453 1 98.44 26 THR B N 1
ATOM 1031 C CA . THR B 1 26 ? 14.758 -8.477 -10.742 1 98.44 26 THR B CA 1
ATOM 1032 C C . THR B 1 26 ? 13.336 -9.031 -10.719 1 98.44 26 THR B C 1
ATOM 1034 O O . THR B 1 26 ? 13.125 -10.195 -10.367 1 98.44 26 THR B O 1
ATOM 1037 N N . VAL B 1 27 ? 12.344 -8.148 -11.094 1 98.12 27 VAL B N 1
ATOM 1038 C CA . VAL B 1 27 ? 10.945 -8.57 -11.125 1 98.12 27 VAL B CA 1
ATOM 1039 C C . VAL B 1 27 ? 10.641 -9.242 -12.461 1 98.12 27 VAL B C 1
ATOM 1041 O O . VAL B 1 27 ? 10.836 -8.648 -13.523 1 98.12 27 VAL B O 1
ATOM 1044 N N . LEU B 1 28 ? 10.18 -10.461 -12.359 1 96.69 28 LEU B N 1
ATOM 1045 C CA . LEU B 1 28 ? 9.805 -11.141 -13.594 1 96.69 28 LEU B CA 1
ATOM 1046 C C . LEU B 1 28 ? 8.523 -10.539 -14.172 1 96.69 28 LEU B C 1
ATOM 1048 O O . LEU B 1 28 ? 7.617 -10.164 -13.422 1 96.69 28 LEU B O 1
ATOM 1052 N N . SER B 1 29 ? 8.461 -10.484 -15.492 1 95.44 29 SER B N 1
ATOM 1053 C CA . SER B 1 29 ? 7.328 -9.852 -16.172 1 95.44 29 SER B CA 1
ATOM 1054 C C . SER B 1 29 ? 6.066 -10.695 -16.047 1 95.44 29 SER B C 1
ATOM 1056 O O . SER B 1 29 ? 4.953 -10.172 -16.062 1 95.44 29 SER B O 1
ATOM 1058 N N . GLU B 1 30 ? 6.312 -12.039 -15.953 1 94.25 30 GLU B N 1
ATOM 1059 C CA . GLU B 1 30 ? 5.168 -12.945 -15.891 1 94.25 30 GLU B CA 1
ATOM 1060 C C . GLU B 1 30 ? 5.406 -14.062 -14.883 1 94.25 30 GLU B C 1
ATOM 1062 O O . GLU B 1 30 ? 6.555 -14.398 -14.578 1 94.25 30 GLU B O 1
ATOM 1067 N N . VAL B 1 31 ? 4.293 -14.531 -14.414 1 89.5 31 VAL B N 1
ATOM 1068 C CA . VAL B 1 31 ? 4.262 -15.727 -13.578 1 89.5 31 VAL B CA 1
ATOM 1069 C C . VAL B 1 31 ? 3.559 -16.859 -14.32 1 89.5 31 VAL B C 1
ATOM 1071 O O . VAL B 1 31 ? 2.469 -16.672 -14.867 1 89.5 31 VAL B O 1
ATOM 1074 N N . GLN B 1 32 ? 4.316 -17.953 -14.375 1 87.06 32 GLN B N 1
ATOM 1075 C CA . GLN B 1 32 ? 3.646 -19.109 -14.961 1 87.06 32 GLN B CA 1
ATOM 1076 C C . GLN B 1 32 ? 2.652 -19.719 -13.984 1 87.06 32 GLN B C 1
ATOM 1078 O O . GLN B 1 32 ? 3.035 -20.172 -12.898 1 87.06 32 GLN B O 1
ATOM 1083 N N . THR B 1 33 ? 1.424 -19.703 -14.273 1 83.38 33 THR B N 1
ATOM 1084 C CA . THR B 1 33 ? 0.395 -20.297 -13.422 1 83.38 33 THR B CA 1
ATOM 1085 C C . THR B 1 33 ? -0.146 -21.578 -14.047 1 83.38 33 THR B C 1
ATOM 1087 O O . THR B 1 33 ? 0.279 -21.984 -15.133 1 83.38 33 THR B O 1
ATOM 1090 N N . LEU B 1 34 ? -1.015 -22.234 -13.336 1 77.06 34 LEU B N 1
ATOM 1091 C CA . LEU B 1 34 ? -1.635 -23.469 -13.828 1 77.06 34 LEU B CA 1
ATOM 1092 C C . LEU B 1 34 ? -2.482 -23.188 -15.062 1 77.06 34 LEU B C 1
ATOM 1094 O O . LEU B 1 34 ? -2.609 -24.031 -15.945 1 77.06 34 LEU B O 1
ATOM 1098 N N . THR B 1 35 ? -2.996 -21.953 -15.156 1 80.12 35 THR B N 1
ATOM 1099 C CA . THR B 1 35 ? -3.916 -21.625 -16.234 1 80.12 35 THR B CA 1
ATOM 1100 C C . THR B 1 35 ? -3.215 -20.797 -17.312 1 80.12 35 THR B C 1
ATOM 1102 O O . THR B 1 35 ? -3.865 -20.25 -18.203 1 80.12 35 THR B O 1
ATOM 1105 N N . GLY B 1 36 ? -1.887 -20.641 -17.25 1 84.19 36 GLY B N 1
ATOM 1106 C CA . GLY B 1 36 ? -1.138 -19.844 -18.203 1 84.19 36 GLY B CA 1
ATOM 1107 C C . GLY B 1 36 ? -0.366 -18.703 -17.562 1 84.19 36 GLY B C 1
ATOM 1108 O O . GLY B 1 36 ? -0.384 -18.547 -16.344 1 84.19 36 GLY B O 1
ATOM 1109 N N . PRO B 1 37 ? 0.249 -17.984 -18.422 1 89.56 37 PRO B N 1
ATOM 1110 C CA . PRO B 1 37 ? 1.063 -16.891 -17.891 1 89.56 37 PRO B CA 1
ATOM 1111 C C . PRO B 1 37 ? 0.221 -15.742 -17.344 1 89.56 37 PRO B C 1
ATOM 1113 O O . PRO B 1 37 ? -0.831 -15.422 -17.906 1 89.56 37 PRO B O 1
ATOM 1116 N N . LEU B 1 38 ? 0.653 -15.242 -16.203 1 90.38 38 LEU B N 1
ATOM 1117 C CA . LEU B 1 38 ? 0.053 -14.078 -15.562 1 90.38 38 LEU B CA 1
ATOM 1118 C C . LEU B 1 38 ? 1.044 -12.922 -15.508 1 90.38 38 LEU B C 1
ATOM 1120 O O . LEU B 1 38 ? 2.139 -13.062 -14.961 1 90.38 38 LEU B O 1
ATOM 1124 N N . LYS B 1 39 ? 0.643 -11.805 -16.125 1 93.94 39 LYS B N 1
ATOM 1125 C CA . LYS B 1 39 ? 1.523 -10.641 -16.078 1 93.94 39 LYS B CA 1
ATOM 1126 C C . LYS B 1 39 ? 1.641 -10.094 -14.656 1 93.94 39 LYS B C 1
ATOM 1128 O O . LYS B 1 39 ? 0.646 -10.016 -13.93 1 93.94 39 LYS B O 1
ATOM 1133 N N . GLN B 1 40 ? 2.859 -9.758 -14.398 1 96.06 40 GLN B N 1
ATOM 1134 C CA . GLN B 1 40 ? 3.074 -9.117 -13.109 1 96.06 40 GLN B CA 1
ATOM 1135 C C . GLN B 1 40 ? 3.109 -7.594 -13.25 1 96.06 40 GLN B C 1
ATOM 1137 O O . GLN B 1 40 ? 3.975 -7.051 -13.938 1 96.06 40 GLN B O 1
ATOM 1142 N N . TYR B 1 41 ? 2.184 -6.906 -12.742 1 96.19 41 TYR B N 1
ATOM 1143 C CA . TYR B 1 41 ? 2.193 -5.453 -12.656 1 96.19 41 TYR B CA 1
ATOM 1144 C C . TYR B 1 41 ? 1.635 -4.984 -11.312 1 96.19 41 TYR B C 1
ATOM 1146 O O . TYR B 1 41 ? 1.108 -5.789 -10.539 1 96.19 41 TYR B O 1
ATOM 1154 N N . PHE B 1 42 ? 1.836 -3.82 -10.984 1 98.19 42 PHE B N 1
ATOM 1155 C CA . PHE B 1 42 ? 1.578 -3.326 -9.633 1 98.19 42 PHE B CA 1
ATOM 1156 C C . PHE B 1 42 ? 0.872 -1.976 -9.68 1 98.19 42 PHE B C 1
ATOM 1158 O O . PHE B 1 42 ? 1.01 -1.229 -10.648 1 98.19 42 PHE B O 1
ATOM 1165 N N . PHE B 1 43 ? 0.091 -1.742 -8.727 1 98.31 43 PHE B N 1
ATOM 1166 C CA . PHE B 1 43 ? -0.523 -0.435 -8.523 1 98.31 43 PHE B CA 1
ATOM 1167 C C . PHE B 1 43 ? 0.316 0.418 -7.578 1 98.31 43 PHE B C 1
ATOM 1169 O O . PHE B 1 43 ? 0.446 0.099 -6.395 1 98.31 43 PHE B O 1
ATOM 1176 N N . GLU B 1 44 ? 0.802 1.529 -8.094 1 98.12 44 GLU B N 1
ATOM 1177 C CA . GLU B 1 44 ? 1.681 2.352 -7.266 1 98.12 44 GLU B CA 1
ATOM 1178 C C . GLU B 1 44 ? 1.134 3.77 -7.121 1 98.12 44 GLU B C 1
ATOM 1180 O O . GLU B 1 44 ? 0.45 4.27 -8.016 1 98.12 44 GLU B O 1
ATOM 1185 N N . THR B 1 45 ? 1.383 4.301 -5.988 1 96.94 45 THR B N 1
ATOM 1186 C CA . THR B 1 45 ? 1.033 5.684 -5.688 1 96.94 45 THR B CA 1
ATOM 1187 C C . THR B 1 45 ? 2.26 6.461 -5.219 1 96.94 45 THR B C 1
ATOM 1189 O O . THR B 1 45 ? 2.969 6.027 -4.309 1 96.94 45 THR B O 1
ATOM 1192 N N . LYS B 1 46 ? 2.555 7.547 -5.828 1 94.88 46 LYS B N 1
ATOM 1193 C CA . LYS B 1 46 ? 3.67 8.422 -5.469 1 94.88 46 LYS B CA 1
ATOM 1194 C C . LYS B 1 46 ? 3.191 9.844 -5.215 1 94.88 46 LYS B C 1
ATOM 1196 O O . LYS B 1 46 ? 2.037 10.18 -5.492 1 94.88 46 LYS B O 1
ATOM 1201 N N . CYS B 1 47 ? 4.086 10.609 -4.66 1 94.31 47 CYS B N 1
ATOM 1202 C CA . CYS B 1 47 ? 3.754 12.016 -4.488 1 94.31 47 CYS B CA 1
ATOM 1203 C C . CYS B 1 47 ? 3.756 12.742 -5.828 1 94.31 47 CYS B C 1
ATOM 1205 O O . CYS B 1 47 ? 4.605 12.477 -6.684 1 94.31 47 CYS B O 1
ATOM 1207 N N . ASN B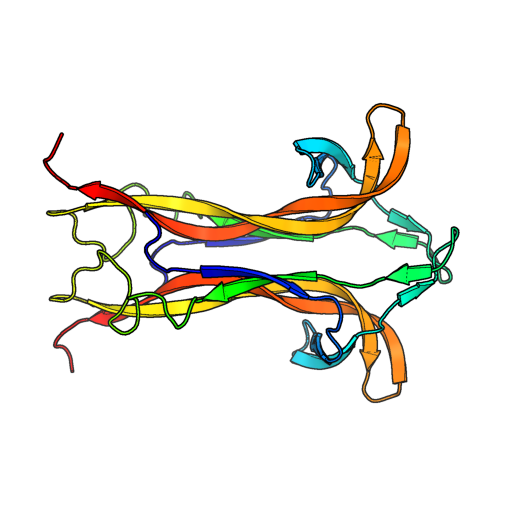 1 48 ? 2.76 13.594 -5.992 1 91.62 48 ASN B N 1
ATOM 1208 C CA . ASN B 1 48 ? 2.699 14.43 -7.188 1 91.62 48 ASN B CA 1
ATOM 1209 C C . ASN B 1 48 ? 3.672 15.602 -7.105 1 91.62 48 ASN B C 1
ATOM 1211 O O . ASN B 1 48 ? 3.449 16.547 -6.348 1 91.62 48 ASN B O 1
ATOM 1215 N N . PRO B 1 49 ? 4.691 15.547 -7.883 1 77.69 49 PRO B N 1
ATOM 1216 C CA . PRO B 1 49 ? 5.652 16.656 -7.809 1 77.69 49 PRO B CA 1
ATOM 1217 C C . PRO B 1 49 ? 5.039 18 -8.18 1 77.69 49 PRO B C 1
ATOM 1219 O O . PRO B 1 49 ? 5.516 19.047 -7.734 1 77.69 49 PRO B O 1
ATOM 1222 N N . ALA B 1 50 ? 4.004 17.938 -9 1 73.56 50 ALA B N 1
ATOM 1223 C CA . ALA B 1 50 ? 3.355 19.156 -9.469 1 73.56 50 ALA B CA 1
ATOM 1224 C C . ALA B 1 50 ? 2.33 19.656 -8.453 1 73.56 50 ALA B C 1
ATOM 1226 O O . ALA B 1 50 ? 1.782 20.75 -8.602 1 73.56 50 ALA B O 1
ATOM 1227 N N . GLY B 1 51 ? 2.01 18.922 -7.414 1 65.19 51 GLY B N 1
ATOM 1228 C CA . GLY B 1 51 ? 0.842 19.125 -6.57 1 65.19 51 GLY B CA 1
ATOM 1229 C C . GLY B 1 51 ? 1.044 20.203 -5.52 1 65.19 51 GLY B C 1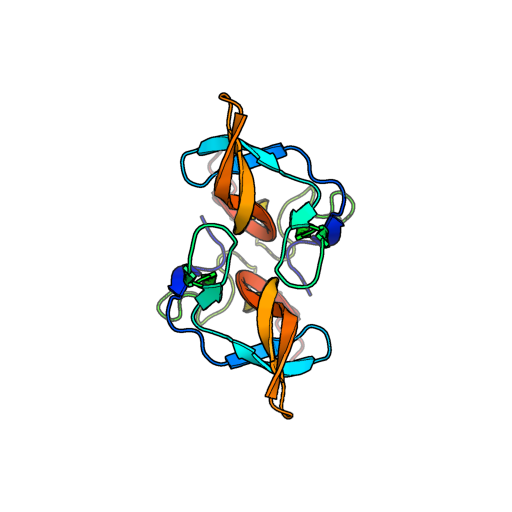
ATOM 1230 O O . GLY B 1 51 ? 0.193 20.391 -4.645 1 65.19 51 GLY B O 1
ATOM 1231 N N . GLY B 1 52 ? 2.004 21.109 -5.863 1 60.69 52 GLY B N 1
ATOM 1232 C CA . GLY B 1 52 ? 2.062 22.281 -5.02 1 60.69 52 GLY B CA 1
ATOM 1233 C C . GLY B 1 52 ? 2.555 21.984 -3.613 1 60.69 52 GLY B C 1
ATOM 1234 O O . GLY B 1 52 ? 2.262 22.734 -2.678 1 60.69 52 GLY B O 1
ATOM 1235 N N . THR B 1 53 ? 2.953 20.891 -3.279 1 64.38 53 THR B N 1
ATOM 1236 C CA . THR B 1 53 ? 3.393 20.562 -1.927 1 64.38 53 THR B CA 1
ATOM 1237 C C . THR B 1 53 ? 4.902 20.734 -1.79 1 64.38 53 THR B C 1
ATOM 1239 O O . THR B 1 53 ? 5.531 20.109 -0.933 1 64.38 53 THR B O 1
ATOM 1242 N N . MET B 1 54 ? 5.457 21.562 -2.68 1 64.75 54 MET B N 1
ATOM 1243 C CA . MET B 1 54 ? 6.887 21.844 -2.619 1 64.75 54 MET B CA 1
ATOM 1244 C C . MET B 1 54 ? 7.234 22.609 -1.349 1 64.75 54 MET B C 1
ATOM 1246 O O . MET B 1 54 ? 8.336 22.469 -0.809 1 64.75 54 MET B O 1
ATOM 1250 N N . GLY B 1 55 ? 6.234 23.234 -0.698 1 74.62 55 GLY B N 1
ATOM 1251 C CA . GLY B 1 55 ? 6.539 23.984 0.51 1 74.62 55 GLY B CA 1
ATOM 1252 C C . GLY B 1 55 ? 6.109 23.266 1.779 1 74.62 55 GLY B C 1
ATOM 1253 O O . GLY B 1 55 ? 6.133 23.859 2.863 1 74.62 55 GLY B O 1
ATOM 1254 N N . GLY B 1 56 ? 5.816 22.094 1.66 1 87.25 56 GLY B N 1
ATOM 1255 C CA . GLY B 1 56 ? 5.363 21.328 2.809 1 87.25 56 GLY B CA 1
ATOM 1256 C C . GLY B 1 56 ? 3.947 20.797 2.652 1 87.25 56 GLY B C 1
ATOM 1257 O O . GLY B 1 56 ? 3.352 20.906 1.58 1 87.25 56 GLY B O 1
ATOM 1258 N N . CYS B 1 57 ? 3.48 20.203 3.678 1 92.25 57 CYS B N 1
ATOM 1259 C CA . CYS B 1 57 ? 2.141 19.625 3.654 1 92.25 57 CYS B CA 1
ATOM 1260 C C . CYS B 1 57 ? 1.078 20.719 3.723 1 92.25 57 CYS B C 1
ATOM 1262 O O . CYS B 1 57 ? 1.198 21.656 4.508 1 92.25 57 CYS B O 1
ATOM 1264 N N . ARG B 1 58 ? 0.104 20.594 2.939 1 90.94 58 ARG B N 1
ATOM 1265 C CA . ARG B 1 58 ? -1.006 21.531 2.967 1 90.94 58 ARG B CA 1
ATOM 1266 C C . ARG B 1 58 ? -1.688 21.547 4.332 1 90.94 58 ARG B C 1
ATOM 1268 O O . ARG B 1 58 ? -1.983 20.484 4.891 1 90.94 58 ARG B O 1
ATOM 1275 N N . GLY B 1 59 ? -1.887 22.766 4.871 1 90 59 GLY B N 1
ATOM 1276 C CA . GLY B 1 59 ? -2.654 22.891 6.098 1 90 59 GLY B CA 1
ATOM 1277 C C . GLY B 1 59 ? -1.794 22.844 7.348 1 90 59 GLY B C 1
ATOM 1278 O O . GLY B 1 59 ? -2.273 23.125 8.453 1 90 59 GLY B O 1
ATOM 1279 N N . VAL B 1 60 ? -0.628 22.406 7.234 1 90.75 60 VAL B N 1
ATOM 1280 C CA . VAL B 1 60 ? 0.277 22.359 8.383 1 90.75 60 VAL B CA 1
ATOM 1281 C C . VAL B 1 60 ? 0.61 23.781 8.836 1 90.75 60 VAL B C 1
ATOM 1283 O O . VAL B 1 60 ? 0.79 24.672 8.016 1 90.75 60 VAL B O 1
ATOM 1286 N N . ASP B 1 61 ? 0.73 23.969 10.094 1 89.62 61 ASP B N 1
ATOM 1287 C CA . ASP B 1 61 ? 1.095 25.25 10.664 1 89.62 61 ASP B CA 1
ATOM 1288 C C . ASP B 1 61 ? 2.576 25.547 10.453 1 89.62 61 ASP B C 1
ATOM 1290 O O . ASP B 1 61 ? 3.424 25.109 11.227 1 89.62 61 ASP B O 1
ATOM 1294 N N . ARG B 1 62 ? 2.82 26.375 9.562 1 86.06 62 ARG B N 1
ATOM 1295 C CA . ARG B 1 62 ? 4.195 26.641 9.148 1 86.06 62 ARG B CA 1
ATOM 1296 C C . ARG B 1 62 ? 4.934 27.484 10.188 1 86.06 62 ARG B C 1
ATOM 1298 O O . ARG B 1 62 ? 6.16 27.578 10.156 1 86.06 62 ARG B O 1
ATOM 1305 N N . ARG B 1 63 ? 4.289 28.156 11.086 1 87.44 63 ARG B N 1
ATOM 1306 C CA . ARG B 1 63 ? 4.926 28.922 12.156 1 87.44 63 ARG B CA 1
ATOM 1307 C C . ARG B 1 63 ? 5.625 28 13.141 1 87.44 63 ARG B C 1
ATOM 1309 O O . ARG B 1 63 ? 6.602 28.391 13.789 1 87.44 63 ARG B O 1
ATOM 1316 N N . HIS B 1 64 ? 5.098 26.766 13.078 1 89 64 HIS B N 1
ATOM 1317 C CA . HIS B 1 64 ? 5.562 25.875 14.141 1 89 64 HIS B CA 1
ATOM 1318 C C . HIS B 1 64 ? 6.27 24.656 13.57 1 89 64 HIS B C 1
ATOM 1320 O O . HIS B 1 64 ? 7.117 24.047 14.242 1 89 64 HIS B O 1
ATOM 1326 N N . TRP B 1 65 ? 5.898 24.328 12.312 1 89.69 65 TRP B N 1
ATOM 1327 C CA . TRP B 1 65 ? 6.422 23.047 11.828 1 89.69 65 TRP B CA 1
ATOM 1328 C C . TRP B 1 65 ? 7.008 23.203 10.43 1 89.69 65 TRP B C 1
ATOM 1330 O O . TRP B 1 65 ? 6.426 23.875 9.578 1 89.69 65 TRP B O 1
ATOM 1340 N N . LEU B 1 66 ? 8.148 22.516 10.242 1 90.5 66 LEU B N 1
ATOM 1341 C CA . LEU B 1 66 ? 8.594 22.141 8.906 1 90.5 66 LEU B CA 1
ATOM 1342 C C . LEU B 1 66 ? 8.062 20.766 8.508 1 90.5 66 LEU B C 1
ATOM 1344 O O . LEU B 1 66 ? 8.18 19.812 9.281 1 90.5 66 LEU B O 1
ATOM 1348 N N . SER B 1 67 ? 7.355 20.781 7.375 1 92.19 67 SER B N 1
ATOM 1349 C CA . SER B 1 67 ? 6.754 19.531 6.941 1 92.19 67 SER B CA 1
ATOM 1350 C C . SER B 1 67 ? 7.18 19.172 5.52 1 92.19 67 SER B C 1
ATOM 1352 O O . SER B 1 67 ? 7.715 20.016 4.797 1 92.19 67 SER B O 1
ATOM 1354 N N . GLU B 1 68 ? 7.023 17.922 5.199 1 91.31 68 GLU B N 1
ATOM 1355 C CA . GLU B 1 68 ? 7.312 17.469 3.846 1 91.31 68 GLU B CA 1
ATOM 1356 C C . GLU B 1 68 ? 6.391 16.312 3.445 1 91.31 68 GLU B C 1
ATOM 1358 O O . GLU B 1 68 ? 5.965 15.531 4.293 1 91.31 68 GLU B O 1
ATOM 1363 N N . CYS B 1 69 ? 6.031 16.234 2.176 1 93.38 69 CYS B N 1
ATOM 1364 C CA . CYS B 1 69 ? 5.344 15.086 1.596 1 93.38 69 CYS B CA 1
ATOM 1365 C C . CYS B 1 69 ? 6.34 14.039 1.107 1 93.38 69 CYS B C 1
ATOM 1367 O O . CYS B 1 69 ? 7.246 14.352 0.333 1 93.38 69 CYS B O 1
ATOM 1369 N N . LYS B 1 70 ? 6.094 12.789 1.558 1 91.25 70 LYS B N 1
ATOM 1370 C CA . LYS B 1 70 ? 7.031 11.719 1.231 1 91.25 70 LYS B CA 1
ATOM 1371 C C . LYS B 1 70 ? 6.293 10.453 0.805 1 91.25 70 LYS B C 1
ATOM 1373 O O . LYS B 1 70 ? 5.254 10.117 1.373 1 91.25 70 LYS B O 1
ATOM 1378 N N . ALA B 1 71 ? 6.895 9.805 -0.185 1 93 71 ALA B N 1
ATOM 1379 C CA . ALA B 1 71 ? 6.336 8.523 -0.618 1 93 71 ALA B CA 1
ATOM 1380 C C . ALA B 1 71 ? 6.5 7.457 0.463 1 93 71 ALA B C 1
ATOM 1382 O O . ALA B 1 71 ? 7.551 7.371 1.103 1 93 71 ALA B O 1
ATOM 1383 N N . LYS B 1 72 ? 5.426 6.805 0.69 1 94.5 72 LYS B N 1
ATOM 1384 C CA . LYS B 1 72 ? 5.453 5.66 1.595 1 94.5 72 LYS B CA 1
ATOM 1385 C C . LYS B 1 72 ? 5.449 4.344 0.818 1 94.5 72 LYS B C 1
ATOM 1387 O O . LYS B 1 72 ? 4.684 4.188 -0.137 1 94.5 72 LYS B O 1
ATOM 1392 N N . GLN B 1 73 ? 6.328 3.447 1.291 1 96.31 73 GLN B N 1
ATOM 1393 C CA . GLN B 1 73 ? 6.418 2.154 0.619 1 96.31 73 GLN B CA 1
ATOM 1394 C C . GLN B 1 73 ? 5.766 1.055 1.452 1 96.31 73 GLN B C 1
ATOM 1396 O O . GLN B 1 73 ? 5.629 1.188 2.67 1 96.31 73 GLN B O 1
ATOM 1401 N N . SER B 1 74 ? 5.285 0.107 0.833 1 97.62 74 SER B N 1
ATOM 1402 C CA . SER B 1 74 ? 4.754 -1.126 1.403 1 97.62 74 SER B CA 1
ATOM 1403 C C . SER B 1 74 ? 5.305 -2.352 0.683 1 97.62 74 SER B C 1
ATOM 1405 O O . SER B 1 74 ? 6.211 -2.236 -0.145 1 97.62 74 SER B O 1
ATOM 1407 N N . TYR B 1 75 ? 4.844 -3.52 1.131 1 98 75 TYR B N 1
ATOM 1408 C CA . TYR B 1 75 ? 5.383 -4.766 0.596 1 98 75 TYR B CA 1
ATOM 1409 C C . TYR B 1 75 ? 4.309 -5.547 -0.152 1 98 75 TYR B C 1
ATOM 1411 O O . TYR B 1 75 ? 3.162 -5.617 0.291 1 98 75 TYR B O 1
ATOM 1419 N N . VAL B 1 76 ? 4.715 -6.059 -1.299 1 97.5 76 VAL B N 1
ATOM 1420 C CA . VAL B 1 76 ? 3.848 -6.934 -2.076 1 97.5 76 VAL B CA 1
ATOM 1421 C C . VAL B 1 76 ? 4.629 -8.164 -2.527 1 97.5 76 VAL B C 1
ATOM 1423 O O . VAL B 1 76 ? 5.844 -8.102 -2.734 1 97.5 76 VAL B O 1
ATOM 1426 N N . ARG B 1 77 ? 3.879 -9.242 -2.594 1 95.31 77 ARG B N 1
ATOM 1427 C CA . ARG B 1 77 ? 4.52 -10.469 -3.051 1 95.31 77 ARG B CA 1
ATOM 1428 C C . ARG B 1 77 ? 4.707 -10.461 -4.566 1 95.31 77 ARG B C 1
ATOM 1430 O O . ARG B 1 77 ? 3.793 -10.086 -5.305 1 95.31 77 ARG B O 1
ATOM 1437 N N . ALA B 1 78 ? 5.895 -10.898 -5.023 1 96.44 78 ALA B N 1
ATOM 1438 C CA . ALA B 1 78 ? 6.199 -10.945 -6.453 1 96.44 78 ALA B CA 1
ATOM 1439 C C . ALA B 1 78 ? 7.18 -12.07 -6.77 1 96.44 78 ALA B C 1
ATOM 1441 O O . ALA B 1 78 ? 7.973 -12.469 -5.914 1 96.44 78 ALA B O 1
ATOM 1442 N N . LEU B 1 79 ? 7.043 -12.57 -7.957 1 95.31 79 LEU B N 1
ATOM 1443 C CA . LEU B 1 79 ? 8.047 -13.492 -8.469 1 95.31 79 LEU B CA 1
ATOM 1444 C C . LEU B 1 79 ? 9.266 -12.734 -8.984 1 95.31 79 LEU B C 1
ATOM 1446 O O . LEU B 1 79 ? 9.148 -11.867 -9.852 1 95.31 79 LEU B O 1
ATOM 1450 N N . THR B 1 80 ? 10.422 -13.039 -8.438 1 97.19 80 THR B N 1
ATOM 1451 C CA . THR B 1 80 ? 11.625 -12.281 -8.734 1 97.19 80 THR B CA 1
ATOM 1452 C C . THR B 1 80 ? 12.82 -13.211 -8.93 1 97.19 80 THR B C 1
ATOM 1454 O O . THR B 1 80 ? 12.742 -14.406 -8.617 1 97.19 80 THR B O 1
ATOM 1457 N N . ALA B 1 81 ? 13.859 -12.625 -9.469 1 97.88 81 ALA B N 1
ATOM 1458 C CA . ALA B 1 81 ? 15.172 -13.266 -9.531 1 97.88 81 ALA B CA 1
ATOM 1459 C C . ALA B 1 81 ? 16.219 -12.453 -8.758 1 97.88 81 ALA B C 1
ATOM 1461 O O . ALA B 1 81 ? 16.234 -11.227 -8.844 1 97.88 81 ALA B O 1
ATOM 1462 N N . ASP B 1 82 ? 17 -13.18 -8.008 1 96.69 82 ASP B N 1
ATOM 1463 C CA . ASP B 1 82 ? 18.031 -12.477 -7.254 1 96.69 82 ASP B CA 1
ATOM 1464 C C . ASP B 1 82 ? 19.312 -12.344 -8.07 1 96.69 82 ASP B C 1
ATOM 1466 O O . ASP B 1 82 ? 19.312 -12.609 -9.273 1 96.69 82 ASP B O 1
ATOM 1470 N N . ALA B 1 83 ? 20.312 -11.844 -7.383 1 94.62 83 ALA B N 1
ATOM 1471 C CA . ALA B 1 83 ? 21.594 -11.586 -8.055 1 94.62 83 ALA B CA 1
ATOM 1472 C C . ALA B 1 83 ? 22.172 -12.867 -8.648 1 94.62 83 ALA B C 1
ATOM 1474 O O . ALA B 1 83 ? 22.875 -12.828 -9.656 1 94.62 83 ALA B O 1
ATOM 1475 N N . ASP B 1 84 ? 21.828 -14.008 -8.086 1 96 84 ASP B N 1
ATOM 1476 C CA . ASP B 1 84 ? 22.312 -15.305 -8.562 1 96 84 ASP B CA 1
ATOM 1477 C C . ASP B 1 84 ? 21.344 -15.906 -9.578 1 96 84 ASP B C 1
ATOM 1479 O O . ASP B 1 84 ? 21.438 -17.094 -9.898 1 96 84 ASP B O 1
ATOM 1483 N N . LYS B 1 85 ? 20.406 -15.219 -9.93 1 94.81 85 LYS B N 1
ATOM 1484 C CA . LYS B 1 85 ? 19.406 -15.609 -10.93 1 94.81 85 LYS B CA 1
ATOM 1485 C C . LYS B 1 85 ? 18.469 -16.688 -10.375 1 94.81 85 LYS B C 1
ATOM 1487 O O . LYS B 1 85 ? 17.875 -17.438 -11.141 1 94.81 85 LYS B O 1
ATOM 1492 N N . LEU B 1 86 ? 18.469 -16.781 -9.094 1 95.19 86 LEU B N 1
ATOM 1493 C CA . LEU B 1 86 ? 17.5 -17.688 -8.484 1 95.19 86 LEU B CA 1
ATOM 1494 C C . LEU B 1 86 ? 16.125 -17.062 -8.43 1 95.19 86 LEU B C 1
ATOM 1496 O O . LEU B 1 86 ? 15.953 -15.969 -7.871 1 95.19 86 LEU B O 1
ATOM 1500 N N . VAL B 1 87 ? 15.258 -17.859 -9.031 1 94.69 87 VAL B N 1
ATOM 1501 C CA . VAL B 1 87 ? 13.883 -17.375 -9.102 1 94.69 87 VAL B CA 1
ATOM 1502 C C . VAL B 1 87 ? 13.109 -17.812 -7.863 1 94.69 87 VAL B C 1
ATOM 1504 O O . VAL B 1 87 ? 13.227 -18.953 -7.422 1 94.69 87 VAL B O 1
ATOM 1507 N N . GLY B 1 88 ? 12.305 -16.891 -7.309 1 92.94 88 GLY B N 1
ATOM 1508 C CA . GLY B 1 88 ? 11.469 -17.188 -6.16 1 92.94 88 GLY B CA 1
ATOM 1509 C C . GLY B 1 88 ? 10.531 -16.047 -5.797 1 92.94 88 GLY B C 1
ATOM 1510 O O . GLY B 1 88 ? 10.688 -14.922 -6.289 1 92.94 88 GLY B O 1
ATOM 1511 N N . TRP B 1 89 ? 9.562 -16.406 -5.039 1 93.69 89 TRP B N 1
ATOM 1512 C CA . TRP B 1 89 ? 8.625 -15.406 -4.543 1 93.69 89 TRP B CA 1
ATOM 1513 C C . TRP B 1 89 ? 9.25 -14.594 -3.41 1 93.69 89 TRP B C 1
ATOM 1515 O O . TRP B 1 89 ? 9.789 -15.164 -2.457 1 93.69 89 TRP B O 1
ATOM 1525 N N . ARG B 1 90 ? 9.172 -13.289 -3.582 1 96 90 ARG B N 1
ATOM 1526 C CA . ARG B 1 90 ? 9.719 -12.391 -2.568 1 96 90 ARG B CA 1
ATOM 1527 C C . ARG B 1 90 ? 8.789 -11.211 -2.324 1 96 90 ARG B C 1
ATOM 1529 O O . ARG B 1 90 ? 7.945 -10.891 -3.168 1 96 90 ARG B O 1
ATOM 1536 N N . TRP B 1 91 ? 8.922 -10.688 -1.101 1 97.31 91 TRP B N 1
ATOM 1537 C CA . TRP B 1 91 ? 8.25 -9.422 -0.807 1 97.31 91 TRP B CA 1
ATOM 1538 C C . TRP B 1 91 ? 9.086 -8.242 -1.292 1 97.31 91 TRP B C 1
ATOM 1540 O O . TRP B 1 91 ? 10.219 -8.055 -0.854 1 97.31 91 TRP B O 1
ATOM 1550 N N . ILE B 1 92 ? 8.477 -7.492 -2.172 1 98.31 92 ILE B N 1
ATOM 1551 C CA . ILE B 1 92 ? 9.195 -6.352 -2.719 1 98.31 92 ILE B CA 1
ATOM 1552 C C . ILE B 1 92 ? 8.547 -5.051 -2.248 1 98.31 92 ILE B C 1
ATOM 1554 O O . ILE B 1 92 ? 7.348 -5.023 -1.954 1 98.31 92 ILE B O 1
ATOM 1558 N N . ARG B 1 93 ? 9.336 -4.008 -2.262 1 98.06 93 ARG B N 1
ATOM 1559 C CA . ARG B 1 93 ? 8.844 -2.682 -1.899 1 98.06 93 ARG B CA 1
ATOM 1560 C C . ARG B 1 93 ? 8.234 -1.976 -3.105 1 98.06 93 ARG B C 1
ATOM 1562 O O . ARG B 1 93 ? 8.805 -2.002 -4.199 1 98.06 93 ARG B O 1
ATOM 1569 N N . ILE B 1 94 ? 7.102 -1.404 -2.881 1 97.88 94 ILE B N 1
ATOM 1570 C CA . ILE B 1 94 ? 6.508 -0.541 -3.896 1 97.88 94 ILE B CA 1
ATOM 1571 C C . ILE B 1 9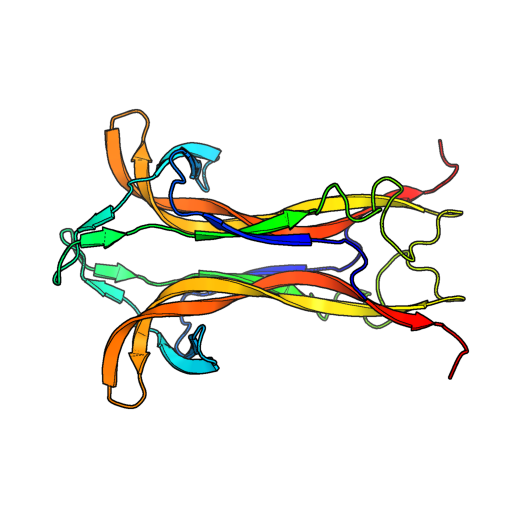4 ? 5.961 0.727 -3.242 1 97.88 94 ILE B C 1
ATOM 1573 O O . ILE B 1 94 ? 5.695 0.746 -2.037 1 97.88 94 ILE B O 1
ATOM 1577 N N . ASP B 1 95 ? 5.82 1.783 -4.035 1 96.88 95 ASP B N 1
ATOM 1578 C CA . ASP B 1 95 ? 5.238 3.025 -3.537 1 96.88 95 ASP B CA 1
ATOM 1579 C C . ASP B 1 95 ? 3.719 2.916 -3.424 1 96.88 95 ASP B C 1
ATOM 1581 O O . ASP B 1 95 ? 3.035 2.662 -4.418 1 96.88 95 ASP B O 1
ATOM 1585 N N . THR B 1 96 ? 3.186 3.195 -2.217 1 97.44 96 THR B N 1
ATOM 1586 C CA . THR B 1 96 ? 1.763 2.916 -2.053 1 97.44 96 THR B CA 1
ATOM 1587 C C . THR B 1 96 ? 1.022 4.156 -1.559 1 97.44 96 THR B C 1
ATOM 1589 O O . THR B 1 96 ? -0.209 4.168 -1.502 1 97.44 96 THR B O 1
ATOM 1592 N N . ALA B 1 97 ? 1.754 5.191 -1.208 1 96 97 ALA B N 1
ATOM 1593 C CA . ALA B 1 97 ? 1.092 6.402 -0.73 1 96 97 ALA B CA 1
ATOM 1594 C C . ALA B 1 97 ? 2.061 7.582 -0.698 1 96 97 ALA B C 1
ATOM 1596 O O . ALA B 1 97 ? 3.27 7.406 -0.865 1 96 97 ALA B O 1
ATOM 1597 N N . CYS B 1 98 ? 1.494 8.703 -0.571 1 94.56 98 CYS B N 1
ATOM 1598 C CA . CYS B 1 98 ? 2.205 9.938 -0.258 1 94.56 98 CYS B CA 1
ATOM 1599 C C . CYS B 1 98 ? 1.729 10.516 1.067 1 94.56 98 CYS B C 1
ATOM 1601 O O . CYS B 1 98 ? 0.562 10.891 1.204 1 94.56 98 CYS B O 1
ATOM 1603 N N . VAL B 1 99 ? 2.658 10.594 2.018 1 93.38 99 VAL B N 1
ATOM 1604 C CA . VAL B 1 99 ? 2.232 10.961 3.361 1 93.38 99 VAL B CA 1
ATOM 1605 C C . VAL B 1 99 ? 2.934 12.25 3.791 1 93.38 99 VAL B C 1
ATOM 1607 O O . VAL B 1 99 ? 4.016 12.57 3.293 1 93.38 99 VAL B O 1
ATOM 1610 N N . CYS B 1 100 ? 2.285 12.938 4.695 1 93.38 100 CYS B N 1
ATOM 1611 C CA . CYS B 1 100 ? 2.857 14.141 5.281 1 93.38 100 CYS B CA 1
ATOM 1612 C C . CYS B 1 100 ? 3.668 13.812 6.531 1 93.38 100 CYS B C 1
ATOM 1614 O O . CYS B 1 100 ? 3.195 13.094 7.41 1 93.38 100 CYS B O 1
ATOM 1616 N N . THR B 1 101 ? 4.848 14.336 6.641 1 92.62 101 THR B N 1
ATOM 1617 C CA . THR B 1 101 ? 5.719 14.156 7.797 1 92.62 101 THR B CA 1
ATOM 1618 C C . THR B 1 101 ? 6.184 15.508 8.336 1 92.62 101 THR B C 1
ATOM 1620 O O . THR B 1 101 ? 6.383 16.453 7.57 1 92.62 101 THR B O 1
ATOM 1623 N N . LEU B 1 102 ? 6.195 15.578 9.625 1 92.06 102 LEU B N 1
ATOM 1624 C CA . LEU B 1 102 ? 6.742 16.766 10.273 1 92.06 102 LEU B CA 1
ATOM 1625 C C . LEU B 1 102 ? 8.234 16.609 10.539 1 92.06 102 LEU B C 1
ATOM 1627 O O . LEU B 1 102 ? 8.656 15.602 11.109 1 92.06 102 LEU B O 1
ATOM 1631 N N . LEU B 1 103 ? 9.039 17.453 10.078 1 88.19 103 LEU B N 1
ATOM 1632 C CA . LEU B 1 103 ? 10.492 17.359 10.211 1 88.19 103 LEU B CA 1
ATOM 1633 C C . LEU B 1 103 ? 10.969 18.016 11.5 1 88.19 103 LEU B C 1
ATOM 1635 O O . LEU B 1 103 ? 11.695 17.406 12.281 1 88.19 103 LEU B O 1
ATOM 1639 N N . SER B 1 104 ? 10.703 19.203 11.68 1 80.94 104 SER B N 1
ATOM 1640 C CA . SER B 1 104 ? 11.141 19.938 12.867 1 80.94 104 SER B CA 1
ATOM 1641 C C . SER B 1 104 ? 10.195 21.094 13.188 1 80.94 104 SER B C 1
ATOM 1643 O O . SER B 1 104 ? 9.281 21.391 12.406 1 80.94 104 SER B O 1
ATOM 1645 N N . ARG B 1 105 ? 10.484 21.516 14.453 1 78.06 105 ARG B N 1
ATOM 1646 C CA . ARG B 1 105 ? 9.758 22.734 14.789 1 78.06 105 ARG B CA 1
ATOM 1647 C C . ARG B 1 105 ? 10.273 23.922 13.969 1 78.06 105 ARG B C 1
ATOM 1649 O O . ARG B 1 105 ? 11.477 24.031 13.711 1 78.06 105 ARG B O 1
ATOM 1656 N N . ALA B 1 106 ? 9.25 24.547 13.461 1 68.88 106 ALA B N 1
ATOM 1657 C CA . ALA B 1 106 ? 9.633 25.75 12.734 1 68.88 106 ALA B CA 1
ATOM 1658 C C . ALA B 1 106 ? 10.367 26.734 13.648 1 68.88 106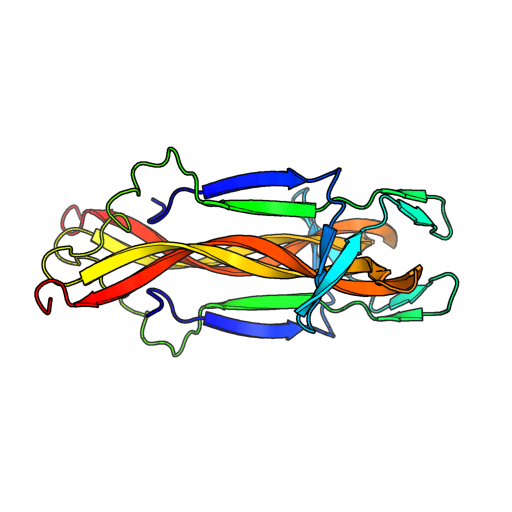 ALA B C 1
ATOM 1660 O O . ALA B 1 106 ? 10.023 26.875 14.82 1 68.88 106 ALA B O 1
ATOM 1661 N N . GLY B 1 107 ? 11.469 27.328 13.227 1 62.91 107 GLY B N 1
ATOM 1662 C CA . GLY B 1 107 ? 12.227 28.328 13.961 1 62.91 107 GLY B CA 1
ATOM 1663 C C . GLY B 1 107 ? 13.406 27.75 14.719 1 62.91 107 GLY B C 1
ATOM 1664 O O . GLY B 1 107 ? 14.234 28.5 15.25 1 62.91 107 GLY B O 1
ATOM 1665 N N . ARG B 1 108 ? 13.234 26.547 15.188 1 53.78 108 ARG B N 1
ATOM 1666 C CA . ARG B 1 108 ? 14.438 26.062 15.859 1 53.78 108 ARG B CA 1
ATOM 1667 C C . ARG B 1 108 ? 15.547 25.766 14.852 1 53.78 108 ARG B C 1
ATOM 1669 O O . ARG B 1 108 ? 16.609 25.266 15.219 1 53.78 108 ARG B O 1
ATOM 1676 N N . ALA B 1 109 ? 15.469 26.375 13.742 1 42.38 109 ALA B N 1
ATOM 1677 C CA . ALA B 1 109 ? 16.781 26.359 13.109 1 42.38 109 ALA B CA 1
ATOM 1678 C C . ALA B 1 109 ? 17.734 27.328 13.812 1 42.38 109 ALA B C 1
ATOM 1680 O O . ALA B 1 109 ? 17.312 28.344 14.352 1 42.38 109 ALA B O 1
#

Foldseek 3Di:
DFQFAKDKDKAQDQQWFAFPVRAIWGFDQWDQDPVGIDGDIDIAMFTDPPPPQPQFGPPDDQQFFRKHKGFDKDWDWGWTAHPVRDTDITITIGGHDIDMDTDGTHPPD/DFQFAKDKDKAQDQQWFAFPVRAIWGFDQWDQDPVGIDGDIDIAMFTDPVRPCPQFGPPDDQQFFRKHKGFDKDWDWGWTAHPVRDTDITITIGGHDIDMDTDGTHPPD

Nearest PDB structures (foldseek):
  1bnd-assembly1_A  TM=9.756E-01  e=4.410E-14  Homo sapiens
  1b8m-assembly1_A  TM=9.470E-01  e=3.574E-14  Homo sapiens
  1bnd-assembly1_B  TM=9.475E-01  e=7.934E-13  Homo sapiens
  3buk-assembly1_A  TM=9.292E-01  e=7.528E-13  unclassified
  6xuo-assembly1_A-2  TM=8.974E-01  e=4.045E-12  Equus caballus

Radius of gyration: 19.52 Å; Cα contacts (8 Å, |Δi|>4): 559; chains: 2; bounding box: 42×55×38 Å

Secondary structure (DSSP, 8-state):
-BSS-EEEEEES---EEEBTTS-EEEEPSEEEETTEEEE--EEEEEE-TTSS-TTSSTTB-TTTEEEEEEEEEEEEEEEEE-TT--EEEEEEEEEEEEEEEEEEETT--/-BSS-EEEEEES---EEEBTTS-EEEEPSEEEETTEEEE--EEEEEE-TTSS-TTSSTTB-TTTEEEEEEEEEEEEEEEEE-TT--EEEEEEEEEEEEEEEEEEETT--

pLDDT: mean 90.53, std 10.31, range [42.38, 98.5]